Protein AF-A0A7Y2U7Z8-F1 (afdb_monomer)

Nearest PDB structures (foldseek):
  3ph2-assembly1_B  TM=6.291E-01  e=1.103E-01  Leptolyngbya laminosa
  7s97-assembly1_C  TM=2.929E-01  e=8.460E+00  Hemiselmis pacifica

Mean predicted aligned error: 13.93 Å

Radius of gyration: 28.13 Å; Cα contacts (8 Å, |Δi|>4): 249; chains: 1; bounding box: 61×111×54 Å

Foldseek 3Di:
DDDDDDDDDDDDDDPDPDPPPDDDPCLFVVQFADPVPADPCVLFALPLVLLVPQDPVLLVLLVVCCVVPPCQQQNAPVDGHPHPPHHNLLDGADPQALDLVSQLSCQCTNTNPGHHVNLDWQSNSSSNSSNSLVPRCVPRNVVSNDDDDPVNSVPDRHHDDNTDDDDDDPCVVVDDPDQDKDKDKDWAAPVGVVDDDDDDDPPDHDPRTDIDMDIDDDDPDPDDD

pLDDT: mean 82.61, std 18.22, range [38.75, 98.75]

Sequence (225 aa):
MHPLHVVIFSLCCLLFTVPSLRAEPDAAKLMLLPESALPAYEANIDHAKLIQQRSKSIIRQGARIYQQVCHSCHGDLDKPGSIPNSLRFGEGKFQHGSDPYTIYQSMTRGWRAMAPQVTLVPREKYAVIHY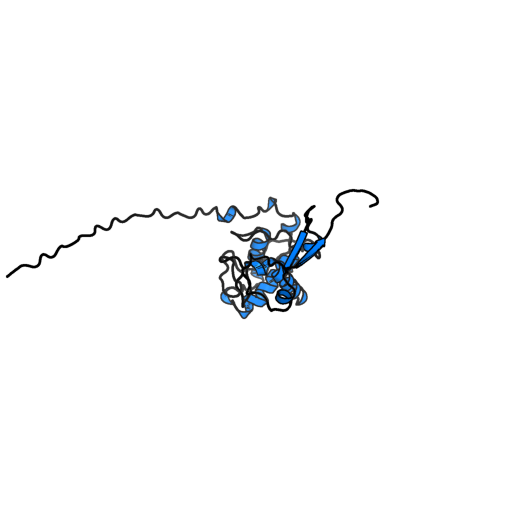IREYYLKGHNKSQYFDITKDYLDSLPKGNSLGPVPERHDPWNEMNYGPFLTGTFEVTSEASRARPRPKRPADYIGPDDNIAYKAIAIRLDQGDG

Secondary structure (DSSP, 8-state):
------------------------TTTTTTTPPPGGGS-GGGGGB-HHHHHH---HHHHHHHHHHIIIIIHHHH--SSS--SSTTS--TTTPPPSS-SSHHHHHHHHHH-BTTB---TTS-HHHHHHHHHHIIIIIIHHH-GGG-----HHHHHHSPP-SB--SPPP---HHHHS--TT---EEEEEE-HHHHTS-S--S-TT---TT-EEEEEE-----S-S--

Structure (mmCIF, N/CA/C/O backbone):
data_AF-A0A7Y2U7Z8-F1
#
_entry.id   AF-A0A7Y2U7Z8-F1
#
loop_
_atom_site.group_PDB
_atom_site.id
_atom_site.type_symbol
_atom_site.label_atom_id
_atom_site.label_alt_id
_atom_site.label_comp_id
_atom_site.label_asym_id
_atom_site.label_entity_id
_atom_site.label_seq_id
_atom_site.pdbx_PDB_ins_code
_atom_site.Cartn_x
_atom_site.Cartn_y
_atom_site.Cartn_z
_atom_site.occupancy
_atom_site.B_iso_or_equiv
_atom_site.auth_seq_id
_atom_site.auth_comp_id
_atom_site.auth_asym_id
_atom_site.auth_atom_id
_atom_site.pdbx_PDB_model_num
ATOM 1 N N . MET A 1 1 ? 17.499 78.162 -17.806 1.00 44.06 1 MET A N 1
ATOM 2 C CA . MET A 1 1 ? 16.044 77.968 -17.625 1.00 44.06 1 MET A CA 1
ATOM 3 C C . MET A 1 1 ? 15.542 77.026 -18.714 1.00 44.06 1 MET A C 1
ATOM 5 O O . MET A 1 1 ? 15.350 77.466 -19.837 1.00 44.06 1 MET A O 1
ATOM 9 N N . HIS A 1 2 ? 15.384 75.739 -18.403 1.00 38.75 2 HIS A N 1
ATOM 10 C CA . HIS A 1 2 ? 14.722 74.745 -19.258 1.00 38.75 2 HIS A CA 1
ATOM 11 C C . HIS A 1 2 ? 13.851 73.857 -18.354 1.00 38.75 2 HIS A C 1
ATOM 13 O O . HIS A 1 2 ? 14.362 73.415 -17.323 1.00 38.75 2 HIS A O 1
ATOM 19 N N . PRO A 1 3 ? 12.558 73.642 -18.660 1.00 50.53 3 PRO A N 1
ATOM 20 C CA . PRO A 1 3 ? 11.664 72.908 -17.774 1.00 50.53 3 PRO A CA 1
ATOM 21 C C . PRO A 1 3 ? 11.722 71.399 -18.047 1.00 50.53 3 PRO A C 1
ATOM 23 O O . PRO A 1 3 ? 11.647 70.955 -19.194 1.00 50.53 3 PRO A O 1
ATOM 26 N N . LEU A 1 4 ? 11.816 70.609 -16.973 1.00 42.56 4 LEU A N 1
ATOM 27 C CA . LEU A 1 4 ? 11.582 69.166 -17.001 1.00 42.56 4 LEU A CA 1
ATOM 28 C C . LEU A 1 4 ? 10.119 68.891 -17.379 1.00 42.56 4 LEU A C 1
ATOM 30 O O . LEU A 1 4 ? 9.207 69.351 -16.696 1.00 42.56 4 LEU A O 1
ATOM 34 N N . HIS A 1 5 ? 9.900 68.101 -18.429 1.00 42.66 5 HIS A N 1
ATOM 35 C CA . HIS A 1 5 ? 8.603 67.487 -18.711 1.00 42.66 5 HIS A CA 1
ATOM 36 C C . HIS A 1 5 ? 8.538 66.126 -18.013 1.00 42.66 5 HIS A C 1
ATOM 38 O O . HIS A 1 5 ? 9.267 65.200 -18.365 1.00 42.66 5 HIS A O 1
ATOM 44 N N . VAL A 1 6 ? 7.663 66.011 -17.015 1.00 45.22 6 VAL A N 1
ATOM 45 C CA . VAL A 1 6 ? 7.303 64.741 -16.378 1.00 45.22 6 VAL A CA 1
ATOM 46 C C . VAL A 1 6 ? 6.188 64.109 -17.209 1.00 45.22 6 VAL A C 1
ATOM 48 O O . VAL A 1 6 ? 5.074 64.625 -17.254 1.00 45.22 6 VAL A O 1
ATOM 51 N N . VAL A 1 7 ? 6.487 63.002 -17.887 1.00 47.00 7 VAL A N 1
ATOM 52 C CA . VAL A 1 7 ? 5.488 62.189 -18.592 1.00 47.00 7 VAL A CA 1
ATOM 53 C C . VAL A 1 7 ? 4.905 61.193 -17.592 1.00 47.00 7 VAL A C 1
ATOM 55 O O . VAL A 1 7 ? 5.579 60.255 -17.173 1.00 47.00 7 VAL A O 1
ATOM 58 N N . ILE A 1 8 ? 3.654 61.405 -17.188 1.00 49.34 8 ILE A N 1
ATOM 59 C CA . ILE A 1 8 ? 2.899 60.470 -16.348 1.00 49.34 8 ILE A CA 1
ATOM 60 C C . ILE A 1 8 ? 2.313 59.389 -17.265 1.00 49.34 8 ILE A C 1
ATOM 62 O O . ILE A 1 8 ? 1.357 59.639 -17.996 1.00 49.34 8 ILE A O 1
ATOM 66 N N . PHE A 1 9 ? 2.881 58.182 -17.232 1.00 40.72 9 PHE A N 1
ATOM 67 C CA . PHE A 1 9 ? 2.278 57.004 -17.858 1.00 40.72 9 PHE A CA 1
ATOM 68 C C . PHE A 1 9 ? 1.197 56.437 -16.927 1.00 40.72 9 PHE A C 1
ATOM 70 O O . PHE A 1 9 ? 1.494 55.777 -15.933 1.00 40.72 9 PHE A O 1
ATOM 77 N N . SER A 1 10 ? -0.069 56.710 -17.245 1.00 48.78 10 SER A N 1
ATOM 78 C CA . SER A 1 10 ? -1.219 56.044 -16.629 1.00 48.78 10 SER A CA 1
ATOM 79 C C . SER A 1 10 ? -1.373 54.657 -17.255 1.00 48.78 10 SER A C 1
ATOM 81 O O . SER A 1 10 ? -1.862 54.521 -18.377 1.00 48.78 10 SER A O 1
ATOM 83 N N . LEU A 1 11 ? -0.895 53.622 -16.561 1.00 46.38 11 LEU A N 1
ATOM 84 C CA . LEU A 1 11 ? -1.069 52.233 -16.976 1.00 46.38 11 LEU A CA 1
ATOM 85 C C . LEU A 1 11 ? -2.430 51.733 -16.472 1.00 46.38 11 LEU A C 1
ATOM 87 O O . LEU A 1 11 ? -2.622 51.451 -15.291 1.00 46.38 11 LEU A O 1
ATOM 91 N N . CYS A 1 12 ? -3.393 51.668 -17.388 1.00 41.12 12 CYS A N 1
ATOM 92 C CA . CYS A 1 12 ? -4.728 51.130 -17.163 1.00 41.12 12 CYS A CA 1
ATOM 93 C C . CYS A 1 12 ? -4.643 49.609 -16.919 1.00 41.12 12 CYS A C 1
ATOM 95 O O . CYS A 1 12 ? -4.400 48.836 -17.846 1.00 41.12 12 CYS A O 1
ATOM 97 N N . CYS A 1 13 ? -4.814 49.174 -15.667 1.00 42.72 13 CYS A N 1
ATOM 98 C CA . CYS A 1 13 ? -4.947 47.760 -15.308 1.00 42.72 13 CYS A CA 1
ATOM 99 C C . CYS A 1 13 ? -6.300 47.212 -15.792 1.00 42.72 13 CYS A C 1
ATOM 101 O O . CYS A 1 13 ? -7.330 47.415 -15.150 1.00 42.72 13 CYS A O 1
ATOM 103 N N . LEU A 1 14 ? -6.294 46.480 -16.906 1.00 47.03 14 LEU A N 1
ATOM 104 C CA . LEU A 1 14 ? -7.406 45.624 -17.319 1.00 47.03 14 LEU A CA 1
ATOM 105 C C . LEU A 1 14 ? -7.444 44.381 -16.416 1.00 47.03 14 LEU A C 1
ATOM 107 O O . LEU A 1 14 ? -6.613 43.481 -16.532 1.00 47.03 14 LEU A O 1
ATOM 111 N N . LEU A 1 15 ? -8.415 44.341 -15.502 1.00 45.12 15 LEU A N 1
ATOM 112 C CA . LEU A 1 15 ? -8.752 43.161 -14.708 1.00 45.12 15 LEU A CA 1
ATOM 113 C C . LEU A 1 15 ? -9.362 42.090 -15.626 1.00 45.12 15 LEU A C 1
ATOM 115 O O . LEU A 1 15 ? -10.570 42.069 -15.858 1.00 45.12 15 LEU A O 1
ATOM 119 N N . PHE A 1 16 ? -8.532 41.183 -16.138 1.00 44.12 16 PHE A N 1
ATOM 120 C CA . PHE A 1 16 ? -9.015 39.922 -16.695 1.00 44.12 16 PHE A CA 1
ATOM 121 C C . PHE A 1 16 ? -9.515 39.043 -15.545 1.00 44.12 16 PHE A C 1
ATOM 123 O O . PHE A 1 16 ? -8.734 38.465 -14.788 1.00 44.12 16 PHE A O 1
ATOM 130 N N . THR A 1 17 ? -10.834 38.948 -15.401 1.00 43.19 17 THR A N 1
ATOM 131 C CA . THR A 1 17 ? -11.470 37.931 -14.566 1.00 43.19 17 THR A CA 1
ATOM 132 C C . THR A 1 17 ? -11.287 36.582 -15.252 1.00 43.19 17 THR A C 1
ATOM 134 O O . THR A 1 17 ? -11.996 36.230 -16.190 1.00 43.19 17 THR A O 1
ATOM 137 N N . VAL A 1 18 ? -10.281 35.826 -14.815 1.00 50.88 18 VAL A N 1
ATOM 138 C CA . VAL A 1 18 ? -10.119 34.432 -15.230 1.00 50.88 18 VAL A CA 1
ATOM 139 C C . VAL A 1 18 ? -11.318 33.663 -14.666 1.00 50.88 18 VAL A C 1
ATOM 141 O O . VAL A 1 18 ? -11.484 33.642 -13.442 1.00 50.88 18 VAL A O 1
ATOM 144 N N . PRO A 1 19 ? -12.185 33.058 -15.497 1.00 44.75 19 PRO A N 1
ATOM 145 C CA . PRO A 1 19 ? -13.250 32.221 -14.979 1.00 44.75 19 PRO A CA 1
ATOM 146 C C . PRO A 1 19 ? -12.595 31.062 -14.231 1.00 44.75 19 PRO A C 1
ATOM 148 O O . PRO A 1 19 ? -11.805 30.301 -14.788 1.00 44.75 19 PRO A O 1
ATOM 151 N N . SER A 1 20 ? -12.880 30.979 -12.933 1.00 53.38 20 SER A N 1
ATOM 152 C CA . SER A 1 20 ? -12.449 29.875 -12.088 1.00 53.38 20 SER A CA 1
ATOM 153 C C . SER A 1 20 ? -12.973 28.579 -12.702 1.00 53.38 20 SER A C 1
ATOM 155 O O . SER A 1 20 ? -14.179 28.326 -12.686 1.00 53.38 20 SER A O 1
ATOM 157 N N . LEU A 1 21 ? -12.067 27.783 -13.278 1.00 49.34 21 LEU A N 1
ATOM 158 C CA . LEU A 1 21 ? -12.340 26.401 -13.644 1.00 49.34 21 LEU A CA 1
ATOM 159 C C . LEU A 1 21 ? -12.720 25.685 -12.344 1.00 49.34 21 LEU A C 1
ATOM 161 O O . LEU A 1 21 ? -11.859 25.316 -11.543 1.00 49.34 21 LEU A O 1
ATOM 165 N N . ARG A 1 22 ? -14.022 25.541 -12.091 1.00 53.25 22 ARG A N 1
ATOM 166 C CA . ARG A 1 22 ? -14.497 24.602 -11.081 1.00 53.25 22 ARG A CA 1
ATOM 167 C C . ARG A 1 22 ? -14.055 23.227 -11.558 1.00 53.25 22 ARG A C 1
ATOM 169 O O . ARG A 1 22 ? -14.467 22.778 -12.621 1.00 53.25 22 ARG A O 1
ATOM 176 N N . ALA A 1 23 ? -13.169 22.595 -10.798 1.00 49.25 23 ALA A N 1
ATOM 177 C CA . ALA A 1 23 ? -12.884 21.185 -10.975 1.00 49.25 23 ALA A CA 1
ATOM 178 C C . ALA A 1 23 ? -14.209 20.424 -10.823 1.00 49.25 23 ALA A C 1
ATOM 180 O O . ALA A 1 23 ? -14.831 20.476 -9.760 1.00 49.25 23 ALA A O 1
ATOM 181 N N . GLU A 1 24 ? -14.656 19.775 -11.897 1.00 47.19 24 GLU A N 1
ATOM 182 C CA . GLU A 1 24 ? -15.834 18.913 -11.881 1.00 47.19 24 GLU A CA 1
ATOM 183 C C . GLU A 1 24 ? -15.649 17.819 -10.808 1.00 47.19 24 GLU A C 1
ATOM 185 O O . GLU A 1 24 ? -14.616 17.138 -10.802 1.00 47.19 24 GLU A O 1
ATOM 190 N N . PRO A 1 25 ? -16.618 17.618 -9.895 1.00 51.75 25 PRO A N 1
ATOM 191 C CA . PRO A 1 25 ? -16.498 16.670 -8.783 1.00 51.75 25 PRO A CA 1
ATOM 192 C C . PRO A 1 25 ? -16.396 15.197 -9.226 1.00 51.75 25 PRO A C 1
ATOM 194 O O . PRO A 1 25 ? -16.088 14.332 -8.407 1.00 51.75 25 PRO A O 1
ATOM 197 N N . ASP A 1 26 ? -16.609 14.906 -10.512 1.00 49.81 26 ASP A N 1
ATOM 198 C CA . ASP A 1 26 ? -16.696 13.547 -11.059 1.00 49.81 26 ASP A CA 1
ATOM 199 C C . ASP A 1 26 ? -15.383 13.003 -11.650 1.00 49.81 26 ASP A C 1
ATOM 201 O O . ASP A 1 26 ? -15.240 11.795 -11.850 1.00 49.81 26 ASP A O 1
ATOM 205 N N . ALA A 1 27 ? -14.363 13.844 -11.862 1.00 50.56 27 ALA A N 1
ATOM 206 C CA . ALA A 1 27 ? -13.074 13.378 -12.394 1.00 50.56 27 ALA A CA 1
ATOM 207 C C . ALA A 1 27 ? -12.381 12.363 -11.459 1.00 50.56 27 ALA A C 1
ATOM 209 O O . ALA A 1 27 ? -11.649 11.485 -11.910 1.00 50.56 27 ALA A O 1
ATOM 210 N N . ALA A 1 28 ? -12.650 12.438 -10.150 1.00 51.59 28 ALA A N 1
ATOM 211 C CA . ALA A 1 28 ? -12.140 11.480 -9.171 1.00 51.59 28 ALA A CA 1
ATOM 212 C C . ALA A 1 28 ? -12.800 10.091 -9.276 1.00 51.59 28 ALA A C 1
ATOM 214 O O . ALA A 1 28 ? -12.176 9.106 -8.884 1.00 51.59 28 ALA A O 1
ATOM 215 N N . LYS A 1 29 ? -14.029 9.999 -9.809 1.00 53.94 29 LYS A N 1
ATOM 216 C CA . LYS A 1 29 ? -14.746 8.732 -10.033 1.00 53.94 29 LYS A CA 1
ATOM 217 C C . LYS A 1 29 ? -14.343 8.034 -11.329 1.00 53.94 29 LYS A C 1
ATOM 219 O O . LYS A 1 29 ? -14.460 6.816 -11.397 1.00 53.94 29 LYS A O 1
ATOM 224 N N . LEU A 1 30 ? -13.817 8.766 -12.312 1.00 55.28 30 LEU A N 1
ATOM 225 C CA . LEU A 1 30 ? -13.436 8.226 -13.625 1.00 55.28 30 LEU A CA 1
ATOM 226 C C . LEU A 1 30 ? -12.371 7.115 -13.574 1.00 55.28 30 LEU A C 1
ATOM 228 O O . LEU A 1 30 ? -12.258 6.348 -14.523 1.00 55.28 30 LEU A O 1
ATOM 232 N N . MET A 1 31 ? -11.610 7.007 -12.479 1.00 68.50 31 MET A N 1
ATOM 233 C CA . MET A 1 31 ? -10.587 5.968 -12.284 1.00 68.50 31 MET A CA 1
ATOM 234 C C . MET A 1 31 ? -10.889 5.008 -11.121 1.00 68.50 31 MET A C 1
ATOM 236 O O . MET A 1 31 ? -10.029 4.208 -10.757 1.00 68.50 31 MET A O 1
ATOM 240 N N . LEU A 1 32 ? -12.088 5.071 -10.526 1.00 87.00 32 LEU A N 1
ATOM 241 C CA . LEU A 1 32 ? -12.496 4.126 -9.485 1.00 87.00 32 LEU A CA 1
ATOM 242 C C . LEU A 1 32 ? -13.119 2.883 -10.112 1.00 87.00 32 LEU A C 1
ATOM 244 O O . LEU A 1 32 ? -14.116 2.966 -10.829 1.00 87.00 32 LEU A O 1
ATOM 248 N N . LEU A 1 33 ? -12.584 1.716 -9.769 1.00 90.25 33 LEU A N 1
ATOM 249 C CA . LEU A 1 33 ? -13.178 0.443 -10.150 1.00 90.25 33 LEU A CA 1
ATOM 250 C C . LEU A 1 33 ? -14.564 0.306 -9.475 1.00 90.25 33 LEU A C 1
ATOM 252 O O . LEU A 1 33 ? -14.672 0.493 -8.250 1.00 90.25 33 LEU A O 1
ATOM 256 N N . PRO A 1 34 ? -15.642 0.029 -10.234 1.00 91.38 34 PRO A N 1
ATOM 257 C CA . PRO A 1 34 ? -16.964 -0.173 -9.657 1.00 91.38 34 PRO A CA 1
ATOM 258 C C . PRO A 1 34 ? -17.008 -1.487 -8.873 1.00 91.38 34 PRO A C 1
ATOM 260 O O . PRO A 1 34 ? -16.317 -2.446 -9.204 1.00 91.38 34 PRO A O 1
ATOM 263 N N . GLU A 1 35 ? -17.857 -1.552 -7.848 1.00 90.88 35 GLU A N 1
ATOM 264 C CA . GLU A 1 35 ? -17.999 -2.754 -7.008 1.00 90.88 35 GLU A CA 1
ATOM 265 C C . GLU A 1 35 ? -18.455 -3.981 -7.804 1.00 90.88 35 GLU A C 1
ATOM 267 O O . GLU A 1 35 ? -18.035 -5.092 -7.505 1.00 90.88 35 GLU A O 1
ATOM 272 N N . SER A 1 36 ? -19.231 -3.781 -8.873 1.00 92.12 36 SER A N 1
ATOM 273 C CA . SER A 1 36 ? -19.649 -4.848 -9.788 1.00 92.12 36 SER A CA 1
ATOM 274 C C . SER A 1 36 ? -18.498 -5.499 -10.563 1.00 92.12 36 SER A C 1
ATOM 276 O O . SER A 1 36 ? -18.676 -6.594 -11.088 1.00 92.12 36 SER A O 1
ATOM 278 N N . ALA A 1 37 ? -17.338 -4.841 -10.651 1.00 92.62 37 ALA A N 1
ATOM 279 C CA . ALA A 1 37 ? -16.138 -5.378 -11.289 1.00 92.62 37 ALA A CA 1
ATOM 280 C C . ALA A 1 37 ? -15.183 -6.057 -10.289 1.00 92.62 37 ALA A C 1
ATOM 282 O O . ALA A 1 37 ? -14.150 -6.589 -10.696 1.00 92.62 37 ALA A O 1
ATOM 283 N N . LEU A 1 38 ? -15.497 -6.033 -8.989 1.00 94.19 38 LEU A N 1
ATOM 284 C CA . LEU A 1 38 ? -14.698 -6.708 -7.974 1.00 94.19 38 LEU A CA 1
ATOM 285 C C . LEU A 1 38 ? -15.032 -8.206 -7.917 1.00 94.19 38 LEU A C 1
ATOM 287 O O . LEU A 1 38 ? -16.181 -8.596 -8.140 1.00 94.19 38 LEU A O 1
ATOM 291 N N . PRO A 1 39 ? -14.062 -9.064 -7.556 1.00 94.75 39 PRO A N 1
ATOM 292 C CA . PRO A 1 39 ? -14.349 -10.455 -7.236 1.00 94.75 39 PRO A CA 1
ATOM 293 C C . PRO A 1 39 ? -15.419 -10.571 -6.146 1.00 94.75 39 PRO A C 1
ATOM 295 O O . PRO A 1 39 ? -15.386 -9.837 -5.160 1.00 94.75 39 PRO A O 1
ATOM 298 N N . ALA A 1 40 ? -16.322 -11.548 -6.269 1.00 94.25 40 ALA A N 1
ATOM 299 C CA . ALA A 1 40 ? -17.460 -11.709 -5.358 1.00 94.25 40 ALA A CA 1
ATOM 300 C C . ALA A 1 40 ? -17.063 -11.813 -3.871 1.00 94.25 40 ALA A C 1
ATOM 302 O O . ALA A 1 40 ? -17.829 -11.412 -2.995 1.00 94.25 40 ALA A O 1
ATOM 303 N N . TYR A 1 41 ? -15.859 -12.316 -3.569 1.00 94.94 41 TYR A N 1
ATOM 304 C CA . TYR A 1 41 ? -15.375 -12.407 -2.191 1.00 94.94 41 TYR A CA 1
ATOM 305 C C . TYR A 1 41 ? -15.162 -11.037 -1.530 1.00 94.94 41 TYR A C 1
ATOM 307 O O . TYR A 1 41 ? -15.242 -10.968 -0.306 1.00 94.94 41 TYR A O 1
ATOM 315 N N . GLU A 1 42 ? -14.908 -9.963 -2.293 1.00 96.62 42 GLU A N 1
ATOM 316 C CA . GLU A 1 42 ? -14.656 -8.613 -1.755 1.00 96.62 42 GLU A CA 1
ATOM 317 C C . GLU A 1 42 ? -15.873 -8.069 -0.987 1.00 96.62 42 GLU A C 1
ATOM 319 O O . GLU A 1 42 ? -15.713 -7.312 -0.034 1.00 96.62 42 GLU A O 1
ATOM 324 N N . ALA A 1 43 ? -17.086 -8.513 -1.334 1.00 95.44 43 ALA A N 1
ATOM 325 C CA . ALA A 1 43 ? -18.318 -8.125 -0.647 1.00 95.44 43 ALA A CA 1
ATOM 326 C C . ALA A 1 43 ? -18.520 -8.814 0.719 1.00 95.44 43 ALA A C 1
ATOM 328 O O . ALA A 1 43 ? -19.394 -8.408 1.479 1.00 95.44 43 ALA A O 1
ATOM 329 N N . ASN A 1 44 ? -17.745 -9.858 1.041 1.00 97.12 44 ASN A N 1
ATOM 330 C CA . ASN A 1 44 ? -17.936 -10.685 2.241 1.00 97.12 44 ASN A CA 1
ATOM 331 C C . ASN A 1 44 ? -16.652 -10.811 3.087 1.00 97.12 44 ASN A C 1
ATOM 333 O O . ASN A 1 44 ? -16.378 -11.851 3.695 1.00 97.12 44 ASN A O 1
ATOM 337 N N . ILE A 1 45 ? -15.839 -9.756 3.128 1.00 98.19 45 ILE A N 1
ATOM 338 C CA . ILE A 1 45 ? -14.600 -9.731 3.909 1.00 98.19 45 ILE A CA 1
ATOM 339 C C . ILE A 1 45 ? -14.857 -9.310 5.359 1.00 98.19 45 ILE A C 1
ATOM 341 O O . ILE A 1 45 ? -15.456 -8.275 5.639 1.00 98.19 45 ILE A O 1
ATOM 345 N N . ASP A 1 46 ? -14.338 -10.093 6.303 1.00 98.38 46 ASP A N 1
ATOM 346 C CA . ASP A 1 46 ? -14.248 -9.742 7.720 1.00 98.38 46 ASP A CA 1
ATOM 347 C C . ASP A 1 46 ? -13.082 -8.760 7.941 1.00 98.38 46 ASP A C 1
ATOM 349 O O . ASP A 1 46 ? -11.972 -9.113 8.367 1.00 98.38 46 ASP A O 1
ATOM 353 N N . HIS A 1 47 ? -13.331 -7.495 7.596 1.00 98.38 47 HIS A N 1
ATOM 354 C CA . HIS A 1 47 ? -12.353 -6.414 7.720 1.00 98.38 47 HIS A CA 1
ATOM 355 C C . HIS A 1 47 ? -11.879 -6.232 9.166 1.00 98.38 47 HIS A C 1
ATOM 357 O O . HIS A 1 47 ? -10.686 -6.035 9.408 1.00 98.38 47 HIS A O 1
ATOM 363 N N . ALA A 1 48 ? -12.790 -6.345 10.137 1.00 98.50 48 ALA A N 1
ATOM 364 C CA . ALA A 1 48 ? -12.474 -6.179 11.550 1.00 98.50 48 ALA A CA 1
ATOM 365 C C . ALA A 1 48 ? -11.444 -7.215 12.020 1.00 98.50 48 ALA A C 1
ATOM 367 O O . ALA A 1 48 ? -10.483 -6.863 12.715 1.00 98.50 48 ALA A O 1
ATOM 368 N N . LYS A 1 49 ? -11.596 -8.481 11.616 1.00 98.12 49 LYS A N 1
ATOM 369 C CA . LYS A 1 49 ? -10.644 -9.546 11.949 1.00 98.12 49 LYS A CA 1
ATOM 370 C C . LYS A 1 49 ? -9.289 -9.343 11.278 1.00 98.12 49 LYS A C 1
ATOM 372 O O . LYS A 1 49 ? -8.265 -9.477 11.950 1.00 98.12 49 LYS A O 1
ATOM 377 N N . LEU A 1 50 ? -9.248 -8.958 10.001 1.00 98.25 50 LEU A N 1
ATOM 378 C CA . LEU A 1 50 ? -7.982 -8.688 9.297 1.00 98.25 50 LEU A CA 1
ATOM 379 C C . LEU A 1 50 ? -7.223 -7.487 9.885 1.00 98.25 50 LEU A C 1
ATOM 381 O O . LEU A 1 50 ? -5.995 -7.519 10.004 1.00 98.25 50 LEU A O 1
ATOM 385 N N . ILE A 1 51 ? -7.942 -6.458 10.339 1.00 98.38 51 ILE A N 1
ATOM 386 C CA . ILE A 1 51 ? -7.354 -5.295 11.018 1.00 98.38 51 ILE A CA 1
ATOM 387 C C . ILE A 1 51 ? -6.744 -5.670 12.378 1.00 98.38 51 ILE A C 1
ATOM 389 O O . ILE A 1 51 ? -5.774 -5.043 12.817 1.00 98.38 51 ILE A O 1
ATOM 393 N N . GLN A 1 52 ? -7.282 -6.681 13.057 1.00 97.69 52 GLN A N 1
ATOM 394 C CA . GLN A 1 52 ? -6.766 -7.162 14.343 1.00 97.69 52 GLN A CA 1
ATOM 395 C C . GLN A 1 52 ? -5.579 -8.132 14.189 1.00 97.69 52 GLN A C 1
ATOM 397 O O . GLN A 1 52 ? -4.747 -8.240 15.090 1.00 97.69 52 GLN A O 1
ATOM 402 N N . GLN A 1 53 ? -5.437 -8.801 13.041 1.00 95.56 53 GLN A N 1
ATOM 403 C CA . GLN A 1 53 ? -4.337 -9.732 12.769 1.00 95.56 53 GLN A CA 1
ATOM 404 C C . GLN A 1 53 ? -3.015 -8.999 12.465 1.00 95.56 53 GLN A C 1
ATOM 406 O O . GLN A 1 53 ? -2.672 -8.761 11.311 1.00 95.56 53 GLN A O 1
ATOM 411 N N . ARG A 1 54 ? -2.240 -8.671 13.510 1.00 94.38 54 ARG A N 1
ATOM 412 C CA . ARG A 1 54 ? -0.980 -7.891 13.409 1.00 94.38 54 ARG A CA 1
ATOM 413 C C . ARG A 1 54 ? 0.262 -8.626 13.899 1.00 94.38 54 ARG A C 1
ATOM 415 O O . ARG A 1 54 ? 1.146 -8.039 14.521 1.00 94.38 54 ARG A O 1
ATOM 422 N N . SER A 1 55 ? 0.340 -9.932 13.669 1.00 97.25 55 SER A N 1
ATOM 423 C CA . SER A 1 55 ? 1.535 -10.681 14.057 1.00 97.25 55 SER A CA 1
ATOM 424 C C . SER A 1 55 ? 2.781 -10.139 13.337 1.00 97.25 55 SER A C 1
ATOM 426 O O . SER A 1 55 ? 2.713 -9.608 12.224 1.00 97.25 55 SER A O 1
ATOM 428 N N . LYS A 1 56 ? 3.963 -10.324 13.939 1.00 97.56 56 LYS A N 1
ATOM 429 C CA . LYS A 1 56 ? 5.234 -9.909 13.318 1.00 97.56 56 LYS A CA 1
ATOM 430 C C . LYS A 1 56 ? 5.445 -10.546 11.935 1.00 97.56 56 LYS A C 1
ATOM 432 O O . LYS A 1 56 ? 6.095 -9.942 11.088 1.00 97.56 56 LYS A O 1
ATOM 437 N N . SER A 1 57 ? 4.926 -11.755 11.693 1.00 97.12 57 SER A N 1
ATOM 438 C CA . SER A 1 57 ? 5.018 -12.408 10.380 1.00 97.12 57 SER A CA 1
ATOM 439 C C . SER A 1 57 ? 4.180 -11.698 9.316 1.00 97.12 57 SER A C 1
ATOM 441 O O . SER A 1 57 ? 4.678 -11.519 8.207 1.00 97.12 57 SER A O 1
ATOM 443 N N . ILE A 1 58 ? 2.975 -11.233 9.665 1.00 97.38 58 ILE A N 1
ATOM 444 C CA . ILE A 1 58 ? 2.101 -10.459 8.771 1.00 97.38 58 ILE A CA 1
ATOM 445 C C . ILE A 1 58 ? 2.750 -9.117 8.426 1.00 97.38 58 ILE A C 1
ATOM 447 O O . ILE A 1 58 ? 2.833 -8.764 7.256 1.00 97.38 58 ILE A O 1
ATOM 451 N N . ILE A 1 59 ? 3.306 -8.406 9.411 1.00 98.19 59 ILE A N 1
ATOM 452 C CA . ILE A 1 59 ? 4.006 -7.134 9.153 1.00 98.19 59 ILE A CA 1
ATOM 453 C C . ILE A 1 59 ? 5.223 -7.353 8.239 1.00 98.19 59 ILE A C 1
ATOM 455 O O . ILE A 1 59 ? 5.433 -6.593 7.297 1.00 98.19 59 ILE A O 1
ATOM 459 N N . ARG A 1 60 ? 6.004 -8.424 8.455 1.00 97.75 60 ARG A N 1
ATOM 460 C CA . ARG A 1 60 ? 7.119 -8.778 7.555 1.00 97.75 60 ARG A CA 1
ATOM 461 C C . ARG A 1 60 ? 6.651 -9.130 6.143 1.00 97.75 60 ARG A C 1
ATOM 463 O O . ARG A 1 60 ? 7.373 -8.851 5.192 1.00 97.75 60 ARG A O 1
ATOM 470 N N . GLN A 1 61 ? 5.491 -9.769 5.995 1.00 96.50 61 GLN A N 1
ATOM 471 C CA . GLN A 1 61 ? 4.890 -10.006 4.683 1.00 96.50 61 GLN A CA 1
ATOM 472 C C . GLN A 1 61 ? 4.509 -8.680 4.019 1.00 96.50 61 GLN A C 1
ATOM 474 O O . GLN A 1 61 ? 4.899 -8.452 2.878 1.00 96.50 61 GLN A O 1
ATOM 479 N N . GLY A 1 62 ? 3.856 -7.781 4.758 1.00 97.81 62 GLY A N 1
ATOM 480 C CA . GLY A 1 62 ? 3.526 -6.437 4.293 1.00 97.81 62 GLY A CA 1
ATOM 481 C C . GLY A 1 62 ? 4.739 -5.643 3.823 1.00 97.81 62 GLY A C 1
ATOM 482 O O . GLY A 1 62 ? 4.669 -5.002 2.784 1.00 97.81 62 GLY A O 1
ATOM 483 N N . ALA A 1 63 ? 5.869 -5.746 4.527 1.00 98.19 63 ALA A N 1
ATOM 484 C CA . ALA A 1 63 ? 7.120 -5.103 4.124 1.00 98.19 63 ALA A CA 1
ATOM 485 C C . ALA A 1 63 ? 7.638 -5.610 2.767 1.00 98.19 63 ALA A C 1
ATOM 487 O O . ALA A 1 63 ? 8.071 -4.814 1.935 1.00 98.19 63 ALA A O 1
ATOM 488 N N . ARG A 1 64 ? 7.571 -6.929 2.521 1.00 96.31 64 ARG A N 1
ATOM 489 C CA . ARG A 1 64 ? 7.974 -7.514 1.229 1.00 96.31 64 ARG A CA 1
ATOM 490 C C . ARG A 1 64 ? 7.071 -7.037 0.097 1.00 96.31 64 ARG A C 1
ATOM 492 O O . ARG A 1 64 ? 7.577 -6.589 -0.925 1.00 96.31 64 ARG A O 1
ATOM 499 N N . ILE A 1 65 ? 5.758 -7.077 0.314 1.00 96.25 65 ILE A N 1
ATOM 500 C CA . ILE A 1 65 ? 4.780 -6.639 -0.687 1.00 96.25 65 ILE A CA 1
ATOM 501 C C . ILE A 1 65 ? 4.930 -5.140 -0.954 1.00 96.25 65 ILE A C 1
ATOM 503 O O . ILE A 1 65 ? 4.946 -4.730 -2.109 1.00 96.25 65 ILE A O 1
ATOM 507 N N . TYR A 1 66 ? 5.119 -4.319 0.085 1.00 97.81 66 TYR A N 1
ATOM 508 C CA . TYR A 1 66 ? 5.364 -2.888 -0.083 1.00 97.81 66 TYR A CA 1
ATOM 509 C C . TYR A 1 66 ? 6.572 -2.636 -0.984 1.00 97.81 66 TYR A C 1
ATOM 511 O O . TYR A 1 66 ? 6.480 -1.835 -1.910 1.00 97.81 66 TYR A O 1
ATOM 519 N N . GLN A 1 67 ? 7.680 -3.345 -0.755 1.00 96.00 67 GLN A N 1
ATOM 520 C CA . GLN A 1 67 ? 8.871 -3.198 -1.589 1.00 96.00 67 GLN A CA 1
ATOM 521 C C . GLN A 1 67 ? 8.646 -3.607 -3.049 1.00 96.00 67 GLN A C 1
ATOM 523 O O . GLN A 1 67 ? 9.163 -2.959 -3.953 1.00 96.00 67 GLN A O 1
ATOM 528 N N . GLN A 1 68 ? 7.850 -4.646 -3.293 1.00 92.06 68 GLN A N 1
ATOM 529 C CA . GLN A 1 68 ? 7.591 -5.145 -4.646 1.00 92.06 68 GLN A CA 1
ATOM 530 C C . GLN A 1 68 ? 6.557 -4.310 -5.413 1.00 92.06 68 GLN A C 1
ATOM 532 O O . GLN A 1 68 ? 6.692 -4.137 -6.621 1.00 92.06 68 GLN A O 1
ATOM 537 N N . VAL A 1 69 ? 5.528 -3.807 -4.727 1.00 93.75 69 VAL A N 1
ATOM 538 C CA . VAL A 1 69 ? 4.322 -3.256 -5.369 1.00 93.75 69 VAL A CA 1
ATOM 539 C C . VAL A 1 69 ? 4.166 -1.752 -5.144 1.00 93.75 69 VAL A C 1
ATOM 541 O O . VAL A 1 69 ? 3.676 -1.041 -6.015 1.00 93.75 69 VAL A O 1
ATOM 544 N N . CYS A 1 70 ? 4.572 -1.239 -3.982 1.00 96.56 70 CYS A N 1
ATOM 545 C CA . CYS A 1 70 ? 4.228 0.121 -3.554 1.00 96.56 70 CYS A CA 1
ATOM 546 C C . CYS A 1 70 ? 5.416 1.091 -3.615 1.00 96.56 70 CYS A C 1
ATOM 548 O O . CYS A 1 70 ? 5.240 2.272 -3.926 1.00 96.56 70 CYS A O 1
ATOM 550 N N . HIS A 1 71 ? 6.620 0.610 -3.297 1.00 97.06 71 HIS A N 1
ATOM 551 C CA . HIS A 1 71 ? 7.804 1.435 -3.066 1.00 97.06 71 HIS A CA 1
ATOM 552 C C . HIS A 1 71 ? 8.209 2.266 -4.288 1.00 97.06 71 HIS A C 1
ATOM 554 O O . HIS A 1 71 ? 8.562 3.432 -4.136 1.00 97.06 71 HIS A O 1
ATOM 560 N N . SER A 1 72 ? 8.092 1.724 -5.502 1.00 95.62 72 SER A N 1
ATOM 561 C CA . SER A 1 72 ? 8.438 2.445 -6.735 1.00 95.62 72 SER A CA 1
ATOM 562 C C . SER A 1 72 ? 7.671 3.763 -6.894 1.00 95.62 72 SER A C 1
ATOM 564 O O . SER A 1 72 ? 8.234 4.737 -7.395 1.00 95.62 72 SER A O 1
ATOM 566 N N . CYS A 1 73 ? 6.416 3.826 -6.442 1.00 96.00 73 CYS A N 1
ATOM 567 C CA . CYS A 1 73 ? 5.565 5.015 -6.536 1.00 96.00 73 CYS A CA 1
ATOM 568 C C . CYS A 1 73 ? 5.591 5.863 -5.261 1.00 96.00 73 CYS A C 1
ATOM 570 O O . CYS A 1 73 ? 5.623 7.088 -5.351 1.00 96.00 73 CYS A O 1
ATOM 572 N N . HIS A 1 74 ? 5.585 5.229 -4.086 1.00 97.25 74 HIS A N 1
ATOM 573 C CA . HIS A 1 74 ? 5.457 5.914 -2.793 1.00 97.25 74 HIS A CA 1
ATOM 574 C C . HIS A 1 74 ? 6.797 6.246 -2.118 1.00 97.25 74 HIS A C 1
ATOM 576 O O . HIS A 1 74 ? 6.843 7.099 -1.230 1.00 97.25 74 HIS A O 1
ATOM 582 N N . GLY A 1 75 ? 7.886 5.603 -2.541 1.00 96.75 75 GLY A N 1
ATOM 583 C CA . GLY A 1 75 ? 9.219 5.767 -1.972 1.00 96.75 75 GLY A CA 1
ATOM 584 C C . GLY A 1 75 ? 9.363 5.149 -0.585 1.00 96.75 75 GLY A C 1
ATOM 585 O O . GLY A 1 75 ? 8.660 4.203 -0.211 1.00 96.75 75 GLY A O 1
ATOM 586 N N . ASP A 1 76 ? 10.312 5.673 0.176 1.00 96.31 76 ASP A N 1
ATOM 587 C CA . ASP A 1 76 ? 10.531 5.369 1.584 1.00 96.31 76 ASP A CA 1
ATOM 588 C C . ASP A 1 76 ? 10.895 6.648 2.376 1.00 96.31 76 ASP A C 1
ATOM 590 O O . ASP A 1 76 ? 10.600 7.773 1.946 1.00 96.31 76 ASP A O 1
ATOM 594 N N . LEU A 1 77 ? 11.451 6.469 3.580 1.00 95.75 77 LEU A N 1
ATOM 595 C CA . LEU A 1 77 ? 11.847 7.570 4.460 1.00 95.75 77 LEU A CA 1
ATOM 596 C C . LEU A 1 77 ? 13.021 8.378 3.887 1.00 95.75 77 LEU A C 1
ATOM 598 O O . LEU A 1 77 ? 13.076 9.587 4.096 1.00 95.75 77 LEU A O 1
ATOM 602 N N . ASP A 1 78 ? 13.904 7.735 3.125 1.00 94.88 78 ASP A N 1
ATOM 603 C CA . ASP A 1 78 ? 15.141 8.324 2.614 1.00 94.88 78 ASP A CA 1
ATOM 604 C C . ASP A 1 78 ? 14.984 8.805 1.164 1.00 94.88 78 ASP A C 1
ATOM 606 O O . ASP A 1 78 ? 15.508 9.853 0.781 1.00 94.88 78 ASP A O 1
ATOM 610 N N . LYS A 1 79 ? 14.252 8.049 0.338 1.00 93.75 79 LYS A N 1
ATOM 611 C CA . LYS A 1 79 ? 14.121 8.257 -1.107 1.00 93.75 79 LYS A CA 1
ATOM 612 C C . LYS A 1 79 ? 12.666 8.501 -1.508 1.00 93.75 79 LYS A C 1
ATOM 614 O O . LYS A 1 79 ? 11.790 7.702 -1.167 1.00 93.75 79 LYS A O 1
ATOM 619 N N . PRO A 1 80 ? 12.378 9.569 -2.271 1.00 94.06 80 PRO A N 1
ATOM 620 C CA . PRO A 1 80 ? 11.053 9.761 -2.838 1.00 94.06 80 PRO A CA 1
ATOM 621 C C . PRO A 1 80 ? 10.753 8.685 -3.888 1.00 94.06 80 PRO A C 1
ATOM 623 O O . PRO A 1 80 ? 11.656 8.155 -4.538 1.00 94.06 80 PRO A O 1
ATOM 626 N N . GLY A 1 81 ? 9.470 8.373 -4.055 1.00 94.38 81 GLY A N 1
ATOM 627 C CA . GLY A 1 81 ? 9.013 7.520 -5.144 1.00 94.38 81 GLY A CA 1
ATOM 628 C C . GLY A 1 81 ? 9.041 8.245 -6.490 1.00 94.38 81 GLY A C 1
ATOM 629 O O . GLY A 1 81 ? 9.230 9.457 -6.570 1.00 94.38 81 GLY A O 1
ATOM 630 N N . SER A 1 82 ? 8.827 7.489 -7.562 1.00 94.06 82 SER A N 1
ATOM 631 C CA . SER A 1 82 ? 8.886 7.985 -8.944 1.00 94.06 82 SER A CA 1
ATOM 632 C C . SER A 1 82 ? 7.724 8.898 -9.342 1.00 94.06 82 SER A C 1
ATOM 634 O O . SER A 1 82 ? 7.841 9.641 -10.314 1.00 94.06 82 SER A O 1
ATOM 636 N N . ILE A 1 83 ? 6.607 8.865 -8.609 1.00 92.06 83 ILE A N 1
ATOM 637 C CA . ILE A 1 83 ? 5.400 9.630 -8.929 1.00 92.06 83 ILE A CA 1
ATOM 638 C C . ILE A 1 83 ? 5.323 10.860 -8.009 1.00 92.06 83 ILE A C 1
ATOM 640 O O . ILE A 1 83 ? 5.028 10.694 -6.824 1.00 92.06 83 ILE A O 1
ATOM 644 N N . PRO A 1 84 ? 5.503 12.096 -8.524 1.00 86.56 84 PRO A N 1
ATOM 645 C CA . PRO A 1 84 ? 5.640 13.300 -7.691 1.00 86.56 84 PRO A CA 1
ATOM 646 C C . PRO A 1 84 ? 4.467 13.573 -6.742 1.00 86.56 84 PRO A C 1
ATOM 648 O O . PRO A 1 84 ? 4.658 14.096 -5.650 1.00 86.56 84 PRO A O 1
ATOM 651 N N . ASN A 1 85 ? 3.252 13.199 -7.149 1.00 87.56 85 ASN A N 1
ATOM 652 C CA . ASN A 1 85 ? 2.026 13.439 -6.384 1.00 87.56 85 ASN A CA 1
ATOM 653 C C . ASN A 1 85 ? 1.580 12.227 -5.547 1.00 87.56 85 ASN A C 1
ATOM 655 O O . ASN A 1 85 ? 0.493 12.256 -4.963 1.00 87.56 85 ASN A O 1
ATOM 659 N N . SER A 1 86 ? 2.373 11.150 -5.502 1.00 92.56 86 SER A N 1
ATOM 660 C CA . SER A 1 86 ? 2.071 10.004 -4.643 1.00 92.56 86 SER A CA 1
ATOM 661 C C . SER A 1 86 ? 2.309 10.346 -3.179 1.00 92.56 86 SER A C 1
ATOM 663 O O . SER A 1 86 ? 3.249 11.052 -2.819 1.00 92.56 86 SER A O 1
ATOM 665 N N . LEU A 1 87 ? 1.447 9.823 -2.309 1.00 95.25 87 LEU A N 1
ATOM 666 C CA . LEU A 1 87 ? 1.568 10.040 -0.874 1.00 95.25 87 LEU A CA 1
ATOM 667 C C . LEU A 1 87 ? 2.850 9.390 -0.343 1.00 95.25 87 LEU A C 1
ATOM 669 O O . LEU A 1 87 ? 2.964 8.166 -0.335 1.00 95.25 87 LEU A O 1
ATOM 673 N N . ARG A 1 88 ? 3.768 10.197 0.187 1.00 95.88 88 ARG A N 1
ATOM 674 C CA . ARG A 1 88 ? 4.891 9.698 0.985 1.00 95.88 88 ARG A CA 1
ATOM 675 C C . ARG A 1 88 ? 4.422 9.454 2.413 1.00 95.88 88 ARG A C 1
ATOM 677 O O . ARG A 1 88 ? 4.188 10.397 3.162 1.00 95.88 88 ARG A O 1
ATOM 684 N N . PHE A 1 89 ? 4.252 8.192 2.800 1.00 97.69 89 PHE A N 1
ATOM 685 C CA . PHE A 1 89 ? 3.597 7.839 4.067 1.00 97.69 89 PHE A CA 1
ATOM 686 C C . PHE A 1 89 ? 4.295 8.411 5.311 1.00 97.69 89 PHE A C 1
ATOM 688 O O . PHE A 1 89 ? 3.620 8.758 6.278 1.00 97.69 89 PHE A O 1
ATOM 695 N N . GLY A 1 90 ? 5.623 8.553 5.279 1.00 96.62 90 GLY A N 1
ATOM 696 C CA . GLY A 1 90 ? 6.410 9.088 6.394 1.00 96.62 90 GLY A CA 1
ATOM 697 C C . GLY A 1 90 ? 6.253 10.591 6.657 1.00 96.62 90 GLY A C 1
ATOM 698 O O . GLY A 1 90 ? 6.675 11.038 7.716 1.00 96.62 90 GLY A O 1
ATOM 699 N N . GLU A 1 91 ? 5.642 11.359 5.748 1.00 94.81 91 GLU A N 1
ATOM 700 C CA . GLU A 1 91 ? 5.589 12.833 5.848 1.00 94.81 91 GLU A CA 1
ATOM 701 C C . GLU A 1 91 ? 4.281 13.468 5.339 1.00 94.81 91 GLU A C 1
ATOM 703 O O . GLU A 1 91 ? 3.879 14.530 5.807 1.00 94.81 91 GLU A O 1
ATOM 708 N N . GLY A 1 92 ? 3.595 12.841 4.383 1.00 94.56 92 GLY A N 1
ATOM 709 C CA . GLY A 1 92 ? 2.436 13.426 3.715 1.00 94.56 92 GLY A CA 1
ATOM 710 C C . GLY A 1 92 ? 1.114 13.231 4.460 1.00 94.56 92 GLY A C 1
ATOM 711 O O . GLY A 1 92 ? 1.002 12.456 5.407 1.00 94.56 92 GLY A O 1
ATOM 712 N N . LYS A 1 93 ? 0.064 13.913 3.993 1.00 96.69 93 LYS A N 1
ATOM 713 C CA . LYS A 1 93 ? -1.294 13.817 4.547 1.00 96.69 93 LYS A CA 1
ATOM 714 C C . LYS A 1 93 ? -2.177 12.915 3.683 1.00 96.69 93 LYS A C 1
ATOM 716 O O . LYS A 1 93 ? -2.251 13.108 2.467 1.00 96.69 93 LYS A O 1
ATOM 721 N N . PHE A 1 94 ? -2.887 11.971 4.300 1.00 96.38 94 PHE A N 1
ATOM 722 C CA . PHE A 1 94 ? -3.892 11.180 3.586 1.00 96.38 94 PHE A CA 1
ATOM 723 C C . PHE A 1 94 ? -5.045 12.087 3.153 1.00 96.38 94 PHE A C 1
ATOM 725 O O . PHE A 1 94 ? -5.561 12.861 3.956 1.00 96.38 94 PHE A O 1
ATOM 732 N N . GLN A 1 95 ? -5.461 11.981 1.889 1.00 93.56 95 GLN A N 1
ATOM 733 C CA . GLN A 1 95 ? -6.581 12.777 1.362 1.00 93.56 95 GLN A CA 1
ATOM 734 C C . GLN A 1 95 ? -7.826 11.937 1.044 1.00 93.56 95 GLN A C 1
ATOM 736 O O . GLN A 1 95 ? -8.889 12.513 0.854 1.00 93.56 95 GLN A O 1
ATOM 741 N N . HIS A 1 96 ? -7.715 10.602 1.018 1.00 93.12 96 HIS A N 1
ATOM 742 C CA . HIS A 1 96 ? -8.879 9.707 0.969 1.00 93.12 96 HIS A CA 1
ATOM 743 C C . HIS A 1 96 ? -9.353 9.313 2.376 1.00 93.12 96 HIS A C 1
ATOM 745 O O . HIS A 1 96 ? -10.546 9.229 2.620 1.00 93.12 96 HIS A O 1
ATOM 751 N N . GLY A 1 97 ? -8.405 9.122 3.299 1.00 95.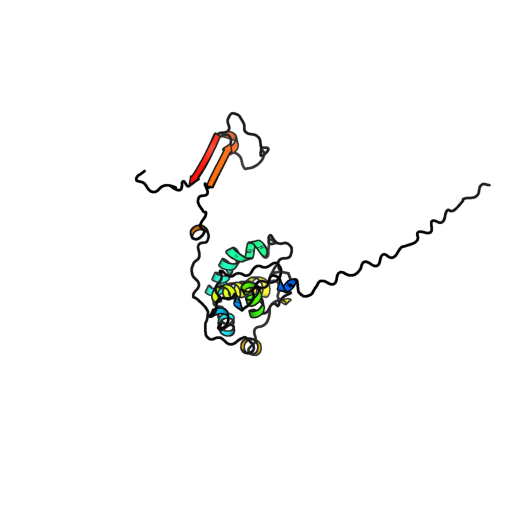62 97 GLY A N 1
ATOM 752 C CA . GLY A 1 97 ? -8.609 8.700 4.686 1.00 95.62 97 GLY A CA 1
ATOM 753 C C . GLY A 1 97 ? -7.416 7.863 5.151 1.00 95.62 97 GLY A C 1
ATOM 754 O O . GLY A 1 97 ? -6.796 7.177 4.338 1.00 95.62 97 GLY A O 1
ATOM 755 N N . SER A 1 98 ? -7.042 7.965 6.429 1.00 97.12 98 SER A N 1
ATOM 756 C CA . SER A 1 98 ? -5.898 7.234 7.004 1.00 97.12 98 SER A CA 1
ATOM 757 C C . SER A 1 98 ? -6.300 6.009 7.832 1.00 97.12 98 SER A C 1
ATOM 759 O O . SER A 1 98 ? -5.436 5.292 8.352 1.00 97.12 98 SER A O 1
ATOM 761 N N . ASP A 1 99 ? -7.602 5.743 7.968 1.00 98.25 99 ASP A N 1
ATOM 762 C CA . ASP A 1 99 ? -8.080 4.535 8.624 1.00 98.25 99 ASP A CA 1
ATOM 763 C C . ASP A 1 99 ? -7.815 3.291 7.745 1.00 98.25 99 ASP A C 1
ATOM 765 O O . ASP A 1 99 ? -7.812 3.379 6.512 1.00 98.25 99 ASP A O 1
ATOM 769 N N . PRO A 1 100 ? -7.571 2.113 8.351 1.00 98.50 100 PRO A N 1
ATOM 770 C CA . PRO A 1 100 ? -7.213 0.906 7.607 1.00 98.50 100 PRO A CA 1
ATOM 771 C C . PRO A 1 100 ? -8.190 0.514 6.494 1.00 98.50 100 PRO A C 1
ATOM 773 O O . PRO A 1 100 ? -7.755 0.027 5.452 1.00 98.50 100 PRO A O 1
ATOM 776 N N . TYR A 1 101 ? -9.495 0.691 6.707 1.00 98.50 101 TYR A N 1
ATOM 777 C CA . TYR A 1 101 ? -10.511 0.317 5.728 1.00 98.50 101 TYR A CA 1
ATOM 778 C C . TYR A 1 101 ? -10.525 1.271 4.529 1.00 98.50 101 TYR A C 1
ATOM 780 O O . TYR A 1 101 ? -10.573 0.810 3.390 1.00 98.50 101 TYR A O 1
ATOM 788 N N . THR A 1 102 ? -10.355 2.576 4.730 1.00 98.06 102 THR A N 1
ATOM 789 C CA . THR A 1 102 ? -10.229 3.512 3.599 1.00 98.06 102 THR A CA 1
ATOM 790 C C . THR A 1 102 ? -8.951 3.286 2.784 1.00 98.06 102 THR A C 1
ATOM 792 O O . THR A 1 102 ? -8.968 3.349 1.548 1.00 98.06 102 THR A O 1
ATOM 795 N N . ILE A 1 103 ? -7.836 2.941 3.438 1.00 98.19 103 ILE A N 1
ATOM 796 C CA . ILE A 1 103 ? -6.608 2.549 2.722 1.00 98.19 103 ILE A CA 1
ATOM 797 C C . ILE A 1 103 ? -6.853 1.257 1.925 1.00 98.19 103 ILE A C 1
ATOM 799 O O . ILE A 1 103 ? -6.449 1.156 0.765 1.00 98.19 103 ILE A O 1
ATOM 803 N N . TYR A 1 104 ? -7.574 0.293 2.507 1.00 98.31 104 TYR A N 1
ATOM 804 C CA . TYR A 1 104 ? -7.983 -0.932 1.818 1.00 98.31 104 TYR A CA 1
ATOM 805 C C . TYR A 1 104 ? -8.820 -0.640 0.567 1.00 98.31 104 TYR A C 1
ATOM 807 O O . TYR A 1 104 ? -8.558 -1.211 -0.493 1.00 98.31 104 TYR A O 1
ATOM 815 N N . GLN A 1 105 ? -9.787 0.276 0.660 1.00 97.12 105 GLN A N 1
ATOM 816 C CA . GLN A 1 105 ? -10.608 0.698 -0.478 1.00 97.12 105 GLN A CA 1
ATOM 817 C C . GLN A 1 105 ? -9.770 1.364 -1.572 1.00 97.12 105 GLN A C 1
ATOM 819 O O . GLN A 1 105 ? -9.949 1.053 -2.747 1.00 97.12 105 GLN A O 1
ATOM 824 N N . SER A 1 106 ? -8.793 2.192 -1.193 1.00 96.12 106 SER A N 1
ATOM 825 C CA . SER A 1 106 ? -7.870 2.831 -2.143 1.00 96.12 106 SER A CA 1
ATOM 826 C C . SER A 1 106 ? -7.059 1.803 -2.938 1.00 96.12 106 SER A C 1
ATOM 828 O O . SER A 1 106 ? -6.900 1.942 -4.145 1.00 96.12 106 SER A O 1
ATOM 830 N N . MET A 1 107 ? -6.583 0.734 -2.293 1.00 96.94 107 MET A N 1
ATOM 831 C CA . MET A 1 107 ? -5.896 -0.354 -3.001 1.00 96.94 107 MET A CA 1
ATOM 832 C C . MET A 1 107 ? -6.858 -1.234 -3.797 1.00 96.94 107 MET A C 1
ATOM 834 O O . MET A 1 107 ? -6.481 -1.752 -4.837 1.00 96.94 107 MET A O 1
ATOM 838 N N . THR A 1 108 ? -8.086 -1.436 -3.326 1.00 96.81 108 THR A N 1
ATOM 839 C CA . THR A 1 108 ? -9.035 -2.360 -3.967 1.00 96.81 108 THR A CA 1
ATOM 840 C C . THR A 1 108 ? -9.665 -1.762 -5.214 1.00 96.81 108 THR A C 1
ATOM 842 O O . THR A 1 108 ? -9.824 -2.454 -6.214 1.00 96.81 108 THR A O 1
ATOM 845 N N . ARG A 1 109 ? -10.001 -0.473 -5.166 1.00 95.50 109 ARG A N 1
ATOM 846 C CA . ARG A 1 109 ? -10.751 0.212 -6.224 1.00 95.50 109 ARG A CA 1
ATOM 847 C C . ARG A 1 109 ? -9.935 1.264 -6.962 1.00 95.50 109 ARG A C 1
ATOM 849 O O . ARG A 1 109 ? -10.418 1.816 -7.943 1.00 95.50 109 ARG A O 1
ATOM 856 N N . GLY A 1 110 ? -8.708 1.516 -6.519 1.00 93.94 110 GLY A N 1
ATOM 857 C CA . GLY A 1 110 ? -7.924 2.656 -6.961 1.00 93.94 110 GLY A CA 1
ATOM 858 C C . GLY A 1 110 ? -8.378 3.938 -6.268 1.00 93.94 110 GLY A C 1
ATOM 859 O O . GLY A 1 110 ? -9.372 3.962 -5.538 1.00 93.94 110 GLY A O 1
ATOM 860 N N . TRP A 1 111 ? -7.625 5.013 -6.474 1.00 92.19 111 TRP A N 1
ATOM 861 C CA . TRP A 1 111 ? -8.012 6.361 -6.065 1.00 92.19 111 TRP A CA 1
ATOM 862 C C . TRP A 1 111 ? -7.158 7.400 -6.795 1.00 92.19 111 TRP A C 1
ATOM 864 O O . TRP A 1 111 ? -5.931 7.414 -6.669 1.00 92.19 111 TRP A O 1
ATOM 874 N N . ARG A 1 112 ? -7.804 8.303 -7.547 1.00 90.06 112 ARG A N 1
ATOM 875 C CA . ARG A 1 112 ? -7.122 9.248 -8.451 1.00 90.06 112 ARG A CA 1
ATOM 876 C C . ARG A 1 112 ? -6.160 8.493 -9.384 1.00 90.06 112 ARG A C 1
ATOM 878 O O . ARG A 1 112 ? -6.581 7.561 -10.049 1.00 90.06 112 ARG A O 1
ATOM 885 N N . ALA A 1 113 ? -4.882 8.871 -9.409 1.00 88.88 113 ALA A N 1
ATOM 886 C CA . ALA A 1 113 ? -3.855 8.235 -10.231 1.00 88.88 113 ALA A CA 1
ATOM 887 C C . ALA A 1 113 ? -3.311 6.914 -9.646 1.00 88.88 113 ALA A C 1
ATOM 889 O O . ALA A 1 113 ? -2.474 6.273 -10.276 1.00 88.88 113 ALA A O 1
ATOM 890 N N . MET A 1 114 ? -3.742 6.502 -8.446 1.00 93.25 114 MET A N 1
ATOM 891 C CA . MET A 1 114 ? -3.365 5.205 -7.884 1.00 93.25 114 MET A CA 1
ATOM 892 C C . MET A 1 114 ? -4.263 4.118 -8.477 1.00 93.25 114 MET A C 1
ATOM 894 O O . MET A 1 114 ? -5.444 4.037 -8.138 1.00 93.25 114 MET A O 1
ATOM 898 N N . ALA A 1 115 ? -3.697 3.280 -9.344 1.00 92.25 115 ALA A N 1
ATOM 899 C CA . ALA A 1 115 ? -4.402 2.142 -9.924 1.00 92.25 115 ALA A CA 1
ATOM 900 C C . ALA A 1 115 ? -4.790 1.097 -8.852 1.00 92.25 115 ALA A C 1
ATOM 902 O O . ALA A 1 115 ? -4.049 0.916 -7.873 1.00 92.25 115 ALA A O 1
ATOM 903 N N . PRO A 1 116 ? -5.919 0.382 -9.029 1.00 94.88 116 PRO A N 1
ATOM 904 C CA . PRO A 1 116 ? -6.300 -0.717 -8.147 1.00 94.88 116 PRO A CA 1
ATOM 905 C C . PRO A 1 116 ? -5.266 -1.850 -8.188 1.00 94.88 116 PRO A C 1
ATOM 907 O O . PRO A 1 116 ? -4.805 -2.271 -9.246 1.00 94.88 116 PRO A O 1
ATOM 910 N N . GLN A 1 117 ? -4.937 -2.382 -7.016 1.00 94.56 117 GLN A N 1
ATOM 911 C CA . GLN A 1 117 ? -4.031 -3.508 -6.801 1.00 94.56 117 GLN A CA 1
ATOM 912 C C . GLN A 1 117 ? -4.816 -4.824 -6.854 1.00 94.56 117 GLN A C 1
ATOM 914 O O . GLN A 1 117 ? -4.988 -5.508 -5.844 1.00 94.56 117 GLN A O 1
ATOM 919 N N . VAL A 1 118 ? -5.350 -5.142 -8.037 1.00 90.62 118 VAL A N 1
ATOM 920 C CA . VAL A 1 118 ? -6.265 -6.281 -8.258 1.00 90.62 118 VAL A CA 1
ATOM 921 C C . VAL A 1 118 ? -5.610 -7.650 -8.073 1.00 90.62 118 VAL A C 1
ATOM 923 O O . VAL A 1 118 ? -6.309 -8.635 -7.873 1.00 90.62 118 VAL A O 1
ATOM 92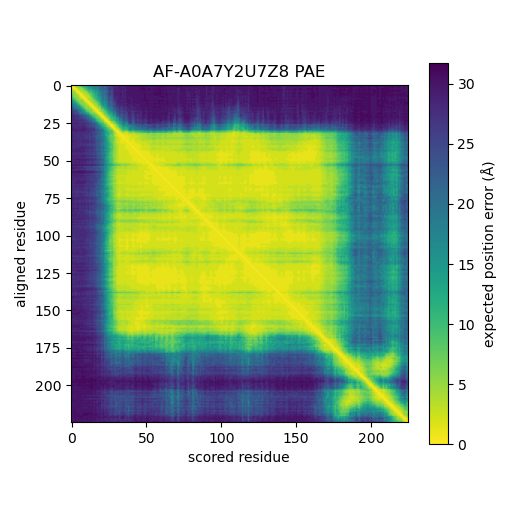6 N N . THR A 1 119 ? -4.280 -7.712 -8.117 1.00 89.62 119 THR A N 1
ATOM 927 C CA . THR A 1 119 ? -3.508 -8.943 -7.911 1.00 89.62 119 THR A CA 1
ATOM 928 C C . THR A 1 119 ? -3.326 -9.292 -6.437 1.00 89.62 119 THR A C 1
ATOM 930 O O . THR A 1 119 ? -3.043 -10.441 -6.123 1.00 89.62 119 THR A O 1
ATOM 933 N N . LEU A 1 120 ? -3.491 -8.329 -5.522 1.00 94.88 120 LEU A N 1
ATOM 934 C CA . LEU A 1 120 ? -3.338 -8.570 -4.090 1.00 94.88 120 LEU A CA 1
ATOM 935 C C . LEU A 1 120 ? -4.644 -9.079 -3.487 1.00 94.88 120 LEU A C 1
ATOM 937 O O . LEU A 1 120 ? -5.702 -8.457 -3.632 1.00 94.88 120 LEU A O 1
ATOM 941 N N . VAL A 1 121 ? -4.561 -10.156 -2.711 1.00 96.62 121 VAL A N 1
ATOM 942 C CA . VAL A 1 121 ? -5.721 -10.657 -1.961 1.00 96.62 121 VAL A CA 1
ATOM 943 C C . VAL A 1 121 ? -5.967 -9.817 -0.693 1.00 96.62 121 VAL A C 1
ATOM 945 O O . VAL A 1 121 ? -5.068 -9.106 -0.225 1.00 96.62 121 VAL A O 1
ATOM 948 N N . PRO A 1 122 ? -7.152 -9.895 -0.053 1.00 97.88 122 PRO A N 1
ATOM 949 C CA . PRO A 1 122 ? -7.478 -9.060 1.108 1.00 97.88 122 PRO A CA 1
ATOM 950 C C . PRO A 1 122 ? -6.464 -9.151 2.257 1.00 97.88 122 PRO A C 1
ATOM 952 O O . PRO A 1 122 ? -6.104 -8.147 2.876 1.00 97.88 122 PRO A O 1
ATOM 955 N N . ARG A 1 123 ? -5.945 -10.357 2.514 1.00 97.50 123 ARG A N 1
ATOM 956 C CA . ARG A 1 123 ? -4.940 -10.615 3.560 1.00 97.50 123 ARG A CA 1
ATOM 957 C C . ARG A 1 123 ? -3.621 -9.888 3.282 1.00 97.50 123 ARG A C 1
ATOM 959 O O . ARG A 1 123 ? -2.997 -9.383 4.211 1.00 97.50 123 ARG A O 1
ATOM 966 N N . GLU A 1 124 ? -3.222 -9.795 2.017 1.00 97.69 124 GLU A N 1
ATOM 967 C CA . GLU A 1 124 ? -2.007 -9.105 1.573 1.00 97.69 124 GLU A CA 1
ATOM 968 C C . GLU A 1 124 ? -2.150 -7.590 1.630 1.00 97.69 124 GLU A C 1
ATOM 970 O O . GLU A 1 124 ? -1.273 -6.911 2.166 1.00 97.69 124 GLU A O 1
ATOM 975 N N . LYS A 1 125 ? -3.298 -7.069 1.180 1.00 98.31 125 LYS A N 1
ATOM 976 C CA . LYS A 1 125 ? -3.661 -5.654 1.332 1.00 98.31 125 LYS A CA 1
ATOM 977 C C . LYS A 1 125 ? -3.540 -5.225 2.799 1.00 98.31 125 LYS A C 1
ATOM 979 O O . LYS A 1 125 ? -2.843 -4.258 3.112 1.00 98.31 125 LYS A O 1
ATOM 984 N N . TYR A 1 126 ? -4.138 -5.977 3.726 1.00 98.56 126 TYR A N 1
ATOM 985 C CA . TYR A 1 126 ? -4.020 -5.669 5.155 1.00 98.56 126 TYR A CA 1
ATOM 986 C C . TYR A 1 126 ? -2.611 -5.865 5.715 1.00 98.56 126 TYR A C 1
ATOM 988 O O . TYR A 1 126 ? -2.199 -5.079 6.568 1.00 98.56 126 TYR A O 1
ATOM 996 N N . ALA A 1 127 ? -1.839 -6.836 5.223 1.00 98.44 127 ALA A N 1
ATOM 997 C CA . ALA A 1 127 ? -0.437 -6.976 5.607 1.00 98.44 127 ALA A CA 1
ATOM 998 C C . ALA A 1 127 ? 0.364 -5.702 5.282 1.00 98.44 127 ALA A C 1
ATOM 1000 O O . ALA A 1 127 ? 1.080 -5.192 6.150 1.00 98.44 127 ALA A O 1
ATOM 1001 N N . VAL A 1 128 ? 0.200 -5.147 4.074 1.00 98.38 128 VAL A N 1
ATOM 1002 C CA . VAL A 1 128 ? 0.835 -3.881 3.663 1.00 98.38 128 VAL A CA 1
ATOM 1003 C C . VAL A 1 128 ? 0.343 -2.712 4.509 1.00 98.38 128 VAL A C 1
ATOM 1005 O O . VAL A 1 128 ? 1.160 -1.921 4.973 1.00 98.38 128 VAL A O 1
ATOM 1008 N N . ILE A 1 129 ? -0.963 -2.622 4.783 1.00 98.69 129 ILE A N 1
ATOM 1009 C CA . ILE A 1 129 ? -1.521 -1.582 5.664 1.00 98.69 129 ILE A CA 1
ATOM 1010 C C . ILE A 1 129 ? -0.874 -1.636 7.052 1.00 98.69 129 ILE A C 1
ATOM 1012 O O . ILE A 1 129 ? -0.489 -0.597 7.587 1.00 98.69 129 ILE A O 1
ATOM 1016 N N . HIS A 1 130 ? -0.714 -2.828 7.633 1.00 98.69 130 HIS A N 1
ATOM 1017 C CA . HIS A 1 130 ? -0.051 -2.987 8.931 1.00 98.69 130 HIS A CA 1
ATOM 1018 C C . HIS A 1 130 ? 1.404 -2.537 8.882 1.00 98.69 130 HIS A C 1
ATOM 1020 O O . HIS A 1 130 ? 1.846 -1.823 9.781 1.00 98.69 130 HIS A O 1
ATOM 1026 N N . TYR A 1 131 ? 2.130 -2.896 7.822 1.00 98.75 131 TYR A N 1
ATOM 1027 C CA . TYR A 1 131 ? 3.494 -2.416 7.619 1.00 98.75 131 TYR A CA 1
ATOM 1028 C C . TYR A 1 131 ? 3.553 -0.890 7.502 1.00 98.75 131 TYR A C 1
ATOM 1030 O O . TYR A 1 131 ? 4.336 -0.267 8.215 1.00 98.75 131 TYR A O 1
ATOM 1038 N N . ILE A 1 132 ? 2.685 -0.274 6.692 1.00 98.56 132 ILE A N 1
ATOM 1039 C CA . ILE A 1 132 ? 2.643 1.183 6.530 1.00 98.56 132 ILE A CA 1
ATOM 1040 C C . ILE A 1 132 ? 2.396 1.871 7.873 1.00 98.56 132 ILE A C 1
ATOM 1042 O O . ILE A 1 132 ? 3.107 2.807 8.248 1.00 98.56 132 ILE A O 1
ATOM 1046 N N . ARG A 1 133 ? 1.405 1.382 8.620 1.00 98.19 133 ARG A N 1
ATOM 1047 C CA . ARG A 1 133 ? 1.023 1.943 9.917 1.00 98.19 133 ARG A CA 1
ATOM 1048 C C . ARG A 1 133 ? 2.140 1.838 10.948 1.00 98.19 133 ARG A C 1
ATOM 1050 O O . ARG A 1 133 ? 2.417 2.822 11.629 1.00 98.19 133 ARG A O 1
ATOM 1057 N N . GLU A 1 134 ? 2.771 0.674 11.074 1.00 97.88 134 GLU A N 1
ATOM 1058 C CA . GLU A 1 134 ? 3.811 0.449 12.084 1.00 97.88 134 GLU A CA 1
ATOM 1059 C C . GLU A 1 134 ? 5.146 1.103 11.708 1.00 97.88 134 GLU A C 1
ATOM 1061 O O . GLU A 1 134 ? 5.792 1.683 12.577 1.00 97.88 134 GLU A O 1
ATOM 1066 N N . TYR A 1 135 ? 5.552 1.035 10.437 1.00 98.00 135 TYR A N 1
ATOM 1067 C CA . TYR A 1 135 ? 6.863 1.512 9.996 1.00 98.00 135 TYR A CA 1
ATOM 1068 C C . TYR A 1 135 ? 6.871 3.010 9.677 1.00 98.00 135 TYR A C 1
ATOM 1070 O O . TYR A 1 135 ? 7.724 3.726 10.186 1.00 98.00 135 TYR A O 1
ATOM 1078 N N . TYR A 1 136 ? 5.912 3.513 8.892 1.00 98.12 136 TYR A N 1
ATOM 1079 C CA . TYR A 1 136 ? 5.892 4.925 8.492 1.00 98.12 136 TYR A CA 1
ATOM 1080 C C . TYR A 1 136 ? 5.098 5.795 9.472 1.00 98.12 136 TYR A C 1
ATOM 1082 O O . TYR A 1 136 ? 5.584 6.829 9.925 1.00 98.12 136 TYR A O 1
ATOM 1090 N N . LEU A 1 137 ? 3.875 5.395 9.832 1.00 97.88 137 LEU A N 1
ATOM 1091 C CA . LEU A 1 137 ? 2.965 6.311 10.534 1.00 97.88 137 LEU A CA 1
ATOM 1092 C C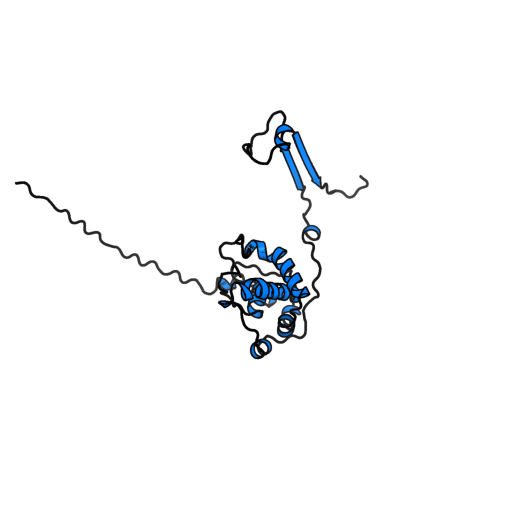 . LEU A 1 137 ? 3.278 6.435 12.028 1.00 97.88 137 LEU A C 1
ATOM 1094 O O . LEU A 1 137 ? 3.432 7.540 12.541 1.00 97.88 137 LEU A O 1
ATOM 1098 N N . LYS A 1 138 ? 3.423 5.316 12.738 1.00 96.19 138 LYS A N 1
ATOM 1099 C CA . LYS A 1 138 ? 3.605 5.303 14.199 1.00 96.19 138 LYS A CA 1
ATOM 1100 C C . LYS A 1 138 ? 4.860 6.048 14.667 1.00 96.19 138 LYS A C 1
ATOM 1102 O O . LYS A 1 138 ? 4.845 6.673 15.727 1.00 96.19 138 LYS A O 1
ATOM 1107 N N . GLY A 1 139 ? 5.942 5.967 13.892 1.00 93.62 139 GLY A N 1
ATOM 1108 C CA . GLY A 1 139 ? 7.218 6.620 14.192 1.00 93.62 139 GLY A CA 1
ATOM 1109 C C . GLY A 1 139 ? 7.344 8.021 13.597 1.00 93.62 139 GLY A C 1
ATOM 1110 O O . GLY A 1 139 ? 7.705 8.950 14.317 1.00 93.62 139 GLY A O 1
ATOM 1111 N N . HIS A 1 140 ? 7.022 8.173 12.310 1.00 97.00 140 HIS A N 1
ATOM 1112 C CA . HIS A 1 140 ? 7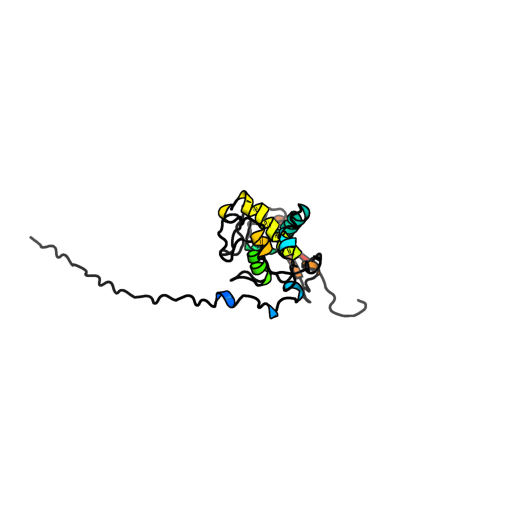.424 9.341 11.517 1.00 97.00 140 HIS A CA 1
ATOM 1113 C C . HIS A 1 140 ? 6.260 10.277 11.188 1.00 97.00 140 HIS A C 1
ATOM 1115 O O . HIS A 1 140 ? 6.456 11.484 11.096 1.00 97.00 140 HIS A O 1
ATOM 1121 N N . ASN A 1 141 ? 5.035 9.751 11.103 1.00 97.44 141 ASN A N 1
ATOM 1122 C CA . ASN A 1 141 ? 3.855 10.529 10.731 1.00 97.44 141 ASN A CA 1
ATOM 1123 C C . ASN A 1 141 ? 2.660 10.280 11.659 1.00 97.44 141 ASN A C 1
ATOM 1125 O O . ASN A 1 141 ? 1.572 9.868 11.246 1.00 97.44 141 ASN A O 1
ATOM 1129 N N . LYS A 1 142 ? 2.875 10.539 12.953 1.00 97.38 142 LYS A N 1
ATOM 1130 C CA . LYS A 1 142 ? 1.902 10.254 14.021 1.00 97.38 142 LYS A CA 1
ATOM 1131 C C . LYS A 1 142 ? 0.569 10.967 13.826 1.00 97.38 142 LYS A C 1
ATOM 1133 O O . LYS A 1 142 ? -0.462 10.417 14.183 1.00 97.38 142 LYS A O 1
ATOM 1138 N N . SER A 1 143 ? 0.581 12.152 13.210 1.00 97.19 143 SER A N 1
ATOM 1139 C CA . SER A 1 143 ? -0.640 12.916 12.913 1.00 97.19 143 SER A CA 1
ATOM 1140 C C . SER A 1 143 ? -1.615 12.168 11.998 1.00 97.19 143 SER A C 1
ATOM 1142 O O . SER A 1 143 ? -2.805 12.464 11.989 1.00 97.19 143 SER A O 1
ATOM 1144 N N . GLN A 1 144 ? -1.105 11.218 11.210 1.00 98.00 144 GLN A N 1
ATOM 1145 C CA . GLN A 1 144 ? -1.889 10.394 10.298 1.00 98.00 144 GLN A CA 1
ATOM 1146 C C . GLN A 1 144 ? -2.150 8.989 10.855 1.00 98.00 144 GLN A C 1
ATOM 1148 O O . GLN A 1 144 ? -2.870 8.211 10.227 1.00 98.00 144 GLN A O 1
ATOM 1153 N N . TYR A 1 145 ? -1.585 8.635 12.013 1.00 98.00 145 TYR A N 1
ATOM 1154 C CA . TYR A 1 145 ? -1.798 7.333 12.630 1.00 98.00 145 TYR A CA 1
ATOM 1155 C C . TYR A 1 145 ? -3.211 7.263 13.224 1.00 98.00 145 TYR A C 1
ATOM 1157 O O . TYR A 1 145 ? -3.490 7.837 14.269 1.00 98.00 145 TYR A O 1
ATOM 1165 N N . PHE A 1 146 ? -4.115 6.565 12.537 1.00 98.00 146 PHE A N 1
ATOM 1166 C CA . PHE A 1 146 ? -5.499 6.401 12.983 1.00 98.00 146 PHE A CA 1
ATOM 1167 C C . PHE A 1 146 ? -5.612 5.371 14.114 1.00 98.00 146 PHE A C 1
ATOM 1169 O O . PHE A 1 146 ? -5.168 4.229 13.939 1.00 98.00 146 PHE A O 1
ATOM 1176 N N . ASP A 1 147 ? -6.248 5.735 15.226 1.00 97.12 147 ASP A N 1
ATOM 1177 C CA . ASP A 1 147 ? -6.473 4.843 16.364 1.00 97.12 147 ASP A CA 1
ATOM 1178 C C . ASP A 1 147 ? -7.629 3.873 16.117 1.00 97.12 147 ASP A C 1
ATOM 1180 O O . ASP A 1 147 ? -8.728 4.245 15.718 1.00 97.12 147 ASP A O 1
ATOM 1184 N N . ILE A 1 148 ? -7.375 2.589 16.361 1.00 97.62 148 ILE A N 1
ATOM 1185 C CA . ILE A 1 148 ? -8.334 1.520 16.075 1.00 97.62 148 ILE A CA 1
ATOM 1186 C C . ILE A 1 148 ? -9.087 1.202 17.360 1.00 97.62 148 ILE A C 1
ATOM 1188 O O . ILE A 1 148 ? -8.554 0.536 18.248 1.00 97.62 148 ILE A O 1
ATOM 1192 N N . THR A 1 149 ? -10.315 1.707 17.446 1.00 98.12 149 THR A N 1
ATOM 1193 C CA . THR A 1 149 ? -11.220 1.530 18.586 1.00 98.12 149 THR A CA 1
ATOM 1194 C C . THR A 1 149 ? -12.197 0.380 18.352 1.00 98.12 149 THR A C 1
ATOM 1196 O O . THR A 1 149 ? -12.371 -0.093 17.226 1.00 98.12 149 THR A O 1
ATOM 1199 N N . LYS A 1 150 ? -12.866 -0.067 19.420 1.00 97.56 150 LYS A N 1
ATOM 1200 C CA . LYS A 1 150 ? -13.952 -1.046 19.309 1.00 97.56 150 LYS A CA 1
ATOM 1201 C C . LYS A 1 150 ? -15.092 -0.519 18.429 1.00 97.56 150 LYS A C 1
ATOM 1203 O O . LYS A 1 150 ? -15.504 -1.227 17.519 1.00 97.56 150 LYS A O 1
ATOM 1208 N N . ASP A 1 151 ? -15.510 0.728 18.631 1.00 98.12 151 ASP A N 1
ATOM 1209 C CA . ASP A 1 151 ? -16.583 1.354 17.846 1.00 98.12 151 ASP A CA 1
ATOM 1210 C C . ASP A 1 151 ? -16.243 1.419 16.353 1.00 98.12 151 ASP A C 1
ATOM 1212 O O . ASP A 1 151 ? -17.100 1.175 15.505 1.00 98.12 151 ASP A O 1
ATOM 1216 N N . TYR A 1 152 ? -14.975 1.682 16.016 1.00 98.31 152 TYR A N 1
ATOM 1217 C CA . TYR A 1 152 ? -14.510 1.621 14.632 1.00 98.31 152 TYR A CA 1
ATOM 1218 C C . TYR A 1 152 ? -14.595 0.200 14.070 1.00 98.31 152 TYR A C 1
ATOM 1220 O O . TYR A 1 152 ? -15.109 0.009 12.977 1.00 98.31 152 TYR A O 1
ATOM 1228 N N . LEU A 1 153 ? -14.130 -0.815 14.804 1.00 98.25 153 LEU A N 1
ATOM 1229 C CA . LEU A 1 153 ? -14.223 -2.207 14.345 1.00 98.25 153 LEU A CA 1
ATOM 1230 C C . LEU A 1 153 ? -15.682 -2.662 14.173 1.00 98.25 153 LEU A C 1
ATOM 1232 O O . LEU A 1 153 ? -15.989 -3.430 13.258 1.00 98.25 153 LEU A O 1
ATOM 1236 N N . ASP A 1 154 ? -16.582 -2.168 15.022 1.00 97.75 154 ASP A N 1
ATOM 1237 C CA . ASP A 1 154 ? -18.007 -2.479 14.966 1.00 97.75 154 ASP A CA 1
ATOM 1238 C C . ASP A 1 154 ? -18.732 -1.758 13.819 1.00 97.75 154 ASP A C 1
ATOM 1240 O O . ASP A 1 154 ? -19.729 -2.295 13.329 1.00 97.75 154 ASP A O 1
ATOM 1244 N N . SER A 1 155 ? -18.232 -0.613 13.343 1.00 97.50 155 SER A N 1
ATOM 1245 C CA . SER A 1 155 ? -18.825 0.136 12.222 1.00 97.50 155 SER A CA 1
ATOM 1246 C C . SER A 1 155 ? -18.434 -0.389 10.835 1.00 97.50 155 SER A C 1
ATOM 1248 O O . SER A 1 155 ? -19.074 -0.036 9.844 1.00 97.50 155 SER A O 1
ATOM 1250 N N . LEU A 1 156 ? -17.415 -1.251 10.747 1.00 97.94 156 LEU A N 1
ATOM 1251 C CA . LEU A 1 156 ? -16.959 -1.830 9.481 1.00 97.94 156 LEU A CA 1
ATOM 1252 C C . LEU A 1 156 ? -18.019 -2.737 8.833 1.00 97.94 156 LEU A C 1
ATOM 1254 O O . LEU A 1 156 ? -18.779 -3.401 9.555 1.00 97.94 156 LEU A O 1
ATOM 1258 N N . PRO A 1 157 ? -18.019 -2.848 7.485 1.00 97.12 157 PRO A N 1
ATOM 1259 C CA . PRO A 1 157 ? -18.860 -3.804 6.777 1.00 97.12 157 PRO A CA 1
ATOM 1260 C C . PRO A 1 157 ? -18.688 -5.212 7.331 1.00 97.12 157 PRO A C 1
ATOM 1262 O O . PRO A 1 157 ? -17.574 -5.654 7.632 1.00 97.12 157 PRO A O 1
ATOM 1265 N N . LYS A 1 158 ? -19.813 -5.907 7.482 1.00 95.19 158 LYS A N 1
ATOM 1266 C CA . LYS A 1 158 ? -19.831 -7.260 8.023 1.00 95.19 158 LYS A CA 1
ATOM 1267 C C . LYS A 1 158 ? -19.550 -8.254 6.909 1.00 95.19 158 LYS A C 1
ATOM 1269 O O . LYS A 1 158 ? -20.226 -8.260 5.889 1.00 95.19 158 LYS A O 1
ATOM 1274 N N . GLY A 1 159 ? -18.582 -9.118 7.164 1.00 95.81 159 GLY A N 1
ATOM 1275 C CA . GLY A 1 159 ? -18.284 -10.287 6.360 1.00 95.81 159 GLY A CA 1
ATOM 1276 C C . GLY A 1 159 ? -17.798 -11.409 7.264 1.00 95.81 159 GLY A C 1
ATOM 1277 O O . GLY A 1 159 ? -17.480 -11.180 8.433 1.00 95.81 159 GLY A O 1
ATOM 1278 N N . ASN A 1 160 ? -17.770 -12.629 6.740 1.00 96.44 160 ASN A N 1
ATOM 1279 C CA . ASN A 1 160 ? -17.312 -13.810 7.481 1.00 96.44 160 ASN A CA 1
ATOM 1280 C C . ASN A 1 160 ? -16.133 -14.535 6.808 1.00 96.44 160 ASN A C 1
ATOM 1282 O O . ASN A 1 160 ? -15.657 -15.545 7.328 1.00 96.44 160 ASN A O 1
ATOM 1286 N N . SER A 1 161 ? -15.636 -14.016 5.680 1.00 96.94 161 SER A N 1
ATOM 1287 C CA . SER A 1 161 ? -14.490 -14.557 4.950 1.00 96.94 161 SER A CA 1
ATOM 1288 C C . SER A 1 161 ? -13.234 -13.711 5.154 1.00 96.94 161 SER A C 1
ATOM 1290 O O . SER A 1 161 ? -13.298 -12.506 5.370 1.00 96.94 161 SER A O 1
ATOM 1292 N N . LEU A 1 162 ? -12.059 -14.329 5.044 1.00 96.38 162 LEU A N 1
ATOM 1293 C CA . LEU A 1 162 ? -10.780 -13.607 4.968 1.00 96.38 162 LEU A CA 1
ATOM 1294 C C . LEU A 1 162 ? -10.330 -13.373 3.517 1.00 96.38 162 LEU A C 1
ATOM 1296 O O . LEU A 1 162 ? -9.237 -12.852 3.295 1.00 96.38 162 LEU A O 1
ATOM 1300 N N . GLY A 1 163 ? -11.158 -13.768 2.547 1.00 94.94 163 GLY A N 1
ATOM 1301 C CA . GLY A 1 163 ? -10.780 -13.853 1.144 1.00 94.94 163 GLY A CA 1
ATOM 1302 C C . GLY A 1 163 ? -9.907 -15.079 0.848 1.00 94.94 163 GLY A C 1
ATOM 1303 O O . GLY A 1 163 ? -9.674 -15.912 1.733 1.00 94.94 163 GLY A O 1
ATOM 1304 N N . PRO A 1 164 ? -9.436 -15.207 -0.401 1.00 95.12 164 PRO A N 1
ATOM 1305 C CA . PRO A 1 164 ? -8.538 -16.285 -0.797 1.00 95.12 164 PRO A CA 1
ATOM 1306 C C . PRO A 1 164 ? -7.215 -16.254 -0.017 1.00 95.12 164 PRO A C 1
ATOM 1308 O O . PRO A 1 164 ? -6.790 -15.232 0.537 1.00 95.12 164 PRO A O 1
ATOM 1311 N N . VAL A 1 165 ? -6.564 -17.415 0.056 1.00 92.88 165 VAL A N 1
ATOM 1312 C CA . VAL A 1 165 ? -5.238 -17.538 0.668 1.00 92.88 165 VAL A CA 1
ATOM 1313 C C . VAL A 1 165 ? -4.215 -16.861 -0.256 1.00 92.88 165 VAL A C 1
ATOM 1315 O O . VAL A 1 165 ? -4.311 -17.049 -1.461 1.00 92.88 165 VAL A O 1
ATOM 1318 N N . PRO A 1 166 ? -3.253 -16.079 0.276 1.00 90.81 166 PRO A N 1
ATOM 1319 C CA . PRO A 1 166 ? -2.176 -15.520 -0.525 1.00 90.81 166 PRO A CA 1
ATOM 1320 C C . PRO A 1 166 ? -1.391 -16.630 -1.208 1.00 90.81 166 PRO A C 1
ATOM 1322 O O . PRO A 1 166 ? -0.920 -17.556 -0.537 1.00 90.81 166 PRO A O 1
ATOM 1325 N N . GLU A 1 167 ? -1.224 -16.502 -2.512 1.00 85.38 167 GLU A N 1
ATOM 1326 C CA . GLU A 1 167 ? -0.364 -17.366 -3.300 1.00 85.38 167 GLU A CA 1
ATOM 1327 C C . GLU A 1 167 ? 0.955 -16.648 -3.557 1.00 85.38 167 GLU A C 1
ATOM 1329 O O . GLU A 1 167 ? 1.039 -15.418 -3.599 1.00 85.38 167 GLU A O 1
ATOM 1334 N N . ARG A 1 168 ? 2.037 -17.420 -3.650 1.00 78.81 168 ARG A N 1
ATOM 1335 C CA . ARG A 1 168 ? 3.319 -16.841 -4.019 1.00 78.81 168 ARG A CA 1
ATOM 1336 C C . ARG A 1 168 ? 3.284 -16.588 -5.517 1.00 78.81 168 ARG A C 1
ATOM 1338 O O . ARG A 1 168 ? 3.372 -17.543 -6.278 1.00 78.81 168 ARG A O 1
ATOM 1345 N N . HIS A 1 169 ? 3.229 -15.315 -5.881 1.00 72.00 169 HIS A N 1
ATOM 1346 C CA . HIS A 1 169 ? 3.404 -14.890 -7.256 1.00 72.00 169 HIS A CA 1
ATOM 1347 C C . HIS A 1 169 ? 4.868 -14.542 -7.517 1.00 72.00 169 HIS A C 1
ATOM 1349 O O . HIS A 1 169 ? 5.454 -13.734 -6.789 1.00 72.00 169 HIS A O 1
ATOM 1355 N N . ASP A 1 170 ? 5.458 -15.139 -8.547 1.00 75.31 170 ASP A N 1
ATOM 1356 C CA . ASP A 1 170 ? 6.765 -14.763 -9.080 1.00 75.31 170 ASP A CA 1
ATOM 1357 C C . ASP A 1 170 ? 6.510 -14.105 -10.456 1.00 75.31 170 ASP A C 1
ATOM 1359 O O . ASP A 1 170 ? 6.491 -14.799 -11.475 1.00 75.31 170 ASP A O 1
ATOM 1363 N N . PRO A 1 171 ? 6.295 -12.769 -10.534 1.00 69.38 171 PRO A N 1
ATOM 1364 C CA . PRO A 1 171 ? 5.822 -12.112 -11.757 1.00 69.38 171 PRO A CA 1
ATOM 1365 C C . PRO A 1 171 ? 6.732 -12.334 -12.964 1.00 69.38 171 PRO A C 1
ATOM 1367 O O . PRO A 1 171 ? 6.254 -12.416 -14.086 1.00 69.38 171 PRO A O 1
ATOM 1370 N N . TRP A 1 172 ? 8.044 -12.471 -12.749 1.00 71.75 172 TRP A N 1
ATOM 1371 C CA . TRP A 1 172 ? 8.995 -12.768 -13.825 1.00 71.75 172 TRP A CA 1
ATOM 1372 C C . TRP A 1 172 ? 8.880 -14.192 -14.372 1.00 71.75 172 TRP A C 1
ATOM 1374 O O . TRP A 1 172 ? 9.420 -14.485 -15.428 1.00 71.75 172 TRP A O 1
ATOM 1384 N N . ASN A 1 173 ? 8.258 -15.102 -13.633 1.00 74.44 173 ASN A N 1
ATOM 1385 C CA . ASN A 1 173 ? 8.014 -16.468 -14.072 1.00 74.44 173 ASN A CA 1
ATOM 1386 C C . ASN A 1 173 ? 6.610 -16.606 -14.676 1.00 74.44 173 ASN A C 1
ATOM 1388 O O . ASN A 1 173 ? 6.414 -17.340 -15.636 1.00 74.44 173 ASN A O 1
ATOM 1392 N N . GLU A 1 174 ? 5.637 -15.884 -14.118 1.00 77.56 174 GLU A N 1
ATOM 1393 C CA . GLU A 1 174 ? 4.232 -15.919 -14.543 1.00 77.56 174 GLU A CA 1
ATOM 1394 C C . GLU A 1 174 ? 3.937 -15.037 -15.757 1.00 77.56 174 GLU A C 1
ATOM 1396 O O . GLU A 1 174 ? 2.956 -15.264 -16.468 1.00 77.56 174 GLU A O 1
ATOM 1401 N N . MET A 1 175 ? 4.762 -14.019 -16.011 1.00 78.31 175 MET A N 1
ATOM 1402 C CA . MET A 1 175 ? 4.554 -13.133 -17.144 1.00 78.31 175 MET A CA 1
ATOM 1403 C C . MET A 1 175 ? 4.872 -13.857 -18.452 1.00 78.31 175 MET A C 1
ATOM 1405 O O . MET A 1 175 ? 5.987 -14.315 -18.690 1.00 78.31 175 MET A O 1
ATOM 1409 N N . ASN A 1 176 ? 3.886 -13.907 -19.344 1.00 75.06 176 ASN A N 1
ATOM 1410 C CA . ASN A 1 176 ? 4.117 -14.313 -20.718 1.00 75.06 176 ASN A CA 1
ATOM 1411 C C . ASN A 1 176 ? 4.837 -13.174 -21.453 1.00 75.06 176 ASN A C 1
ATOM 1413 O O . ASN A 1 176 ? 4.209 -12.211 -21.894 1.00 75.06 176 ASN A O 1
ATOM 1417 N N . TYR A 1 177 ? 6.156 -13.297 -21.593 1.00 73.12 177 TYR A N 1
ATOM 1418 C CA . TYR A 1 177 ? 6.985 -12.363 -22.358 1.00 73.12 177 TYR A CA 1
ATOM 1419 C C . TYR A 1 177 ? 6.768 -12.453 -23.873 1.00 73.12 177 TYR A C 1
ATOM 1421 O O . TYR A 1 177 ? 7.506 -11.821 -24.612 1.00 73.12 177 TYR A O 1
ATOM 1429 N N . GLY A 1 178 ? 5.797 -13.226 -24.362 1.00 74.19 178 GLY A N 1
ATOM 1430 C CA . GLY A 1 178 ? 5.538 -13.393 -25.787 1.00 74.19 178 GLY A CA 1
ATOM 1431 C C . GLY A 1 178 ? 6.725 -13.994 -26.555 1.00 74.19 178 GLY A C 1
ATOM 1432 O O . GLY A 1 178 ? 7.731 -14.399 -25.969 1.00 74.19 178 GLY A O 1
ATOM 1433 N N . PRO A 1 179 ? 6.640 -14.055 -27.892 1.00 74.44 179 PRO A N 1
ATOM 1434 C CA . PRO A 1 179 ? 7.739 -14.494 -28.747 1.00 74.44 179 PRO A CA 1
ATOM 1435 C C . PRO A 1 179 ? 8.756 -13.357 -28.967 1.00 74.44 179 PRO A C 1
ATOM 1437 O O . PRO A 1 179 ? 9.108 -13.043 -30.103 1.00 74.44 179 PRO A O 1
ATOM 1440 N N . PHE A 1 180 ? 9.202 -12.685 -27.901 1.00 66.81 180 PHE A N 1
ATOM 1441 C CA . PHE A 1 180 ? 10.196 -11.617 -28.015 1.00 66.81 180 PHE A CA 1
ATOM 1442 C C . PHE A 1 180 ? 11.614 -12.160 -27.834 1.00 66.81 180 PHE A C 1
ATOM 1444 O O . PHE A 1 180 ? 11.940 -12.816 -26.844 1.00 66.81 180 PHE A O 1
ATOM 1451 N N . LEU A 1 181 ? 12.494 -11.825 -28.780 1.00 66.25 181 LEU A N 1
ATOM 1452 C CA . LEU A 1 181 ? 13.930 -12.013 -28.617 1.00 66.25 181 LEU A CA 1
ATOM 1453 C C . LEU A 1 181 ? 14.453 -10.951 -27.644 1.00 66.25 181 LEU A C 1
ATOM 1455 O O . LEU A 1 181 ? 14.536 -9.773 -27.987 1.00 66.25 181 LEU A O 1
ATOM 1459 N N . THR A 1 182 ? 14.827 -11.370 -26.436 1.00 68.06 182 THR A N 1
ATOM 1460 C CA . THR A 1 182 ? 15.528 -10.494 -25.489 1.00 68.06 182 THR A CA 1
ATOM 1461 C C . THR A 1 182 ? 17.024 -10.778 -25.555 1.00 68.06 182 THR A C 1
ATOM 1463 O O . THR A 1 182 ? 17.470 -11.885 -25.246 1.00 68.06 182 THR A O 1
ATOM 1466 N N . GLY A 1 183 ? 17.800 -9.774 -25.962 1.00 67.56 183 GLY A N 1
ATOM 1467 C CA . GLY A 1 183 ? 19.257 -9.832 -25.997 1.00 67.56 183 GLY A CA 1
ATOM 1468 C C . GLY A 1 183 ? 19.860 -8.629 -25.286 1.00 67.56 183 GLY A C 1
ATOM 1469 O O . GLY A 1 183 ? 19.445 -7.495 -25.523 1.00 67.56 183 GLY A O 1
ATOM 1470 N N . THR A 1 184 ? 20.847 -8.870 -24.426 1.00 69.56 184 THR A N 1
ATOM 1471 C CA . THR A 1 184 ? 21.721 -7.804 -23.927 1.00 69.56 184 THR A CA 1
ATOM 1472 C C . THR A 1 184 ? 22.989 -7.814 -24.763 1.00 69.56 184 THR A C 1
ATOM 1474 O O . THR A 1 184 ? 23.673 -8.838 -24.827 1.00 69.56 184 THR A O 1
ATOM 1477 N N . PHE A 1 185 ? 23.304 -6.676 -25.377 1.00 77.56 185 PHE A N 1
ATOM 1478 C CA . PHE A 1 185 ? 24.505 -6.482 -26.180 1.00 77.56 185 PHE A CA 1
ATOM 1479 C C . PHE A 1 185 ? 25.432 -5.512 -25.451 1.00 77.56 185 PHE A C 1
ATOM 1481 O O . PHE A 1 185 ? 25.022 -4.413 -25.079 1.00 77.56 185 PHE A O 1
ATOM 1488 N N . GLU A 1 186 ? 26.676 -5.921 -25.231 1.00 76.50 186 GLU A N 1
ATOM 1489 C CA . GLU A 1 186 ? 27.746 -5.041 -24.776 1.00 76.50 186 GLU A CA 1
ATOM 1490 C C . GLU A 1 186 ? 28.725 -4.832 -25.934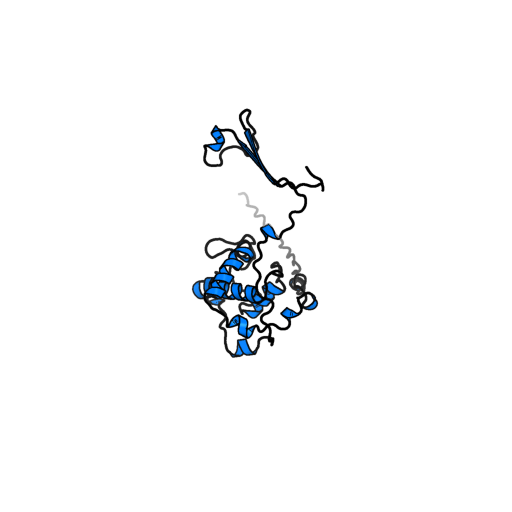 1.00 76.50 186 GLU A C 1
ATOM 1492 O O . GLU A 1 186 ? 29.219 -5.798 -26.515 1.00 76.50 186 GLU A O 1
ATOM 1497 N N . VAL A 1 187 ? 29.004 -3.568 -26.259 1.00 80.06 187 VAL A N 1
ATOM 1498 C CA . VAL A 1 187 ? 29.985 -3.175 -27.279 1.00 80.06 187 VAL A CA 1
ATOM 1499 C C . VAL A 1 187 ? 31.109 -2.427 -26.577 1.00 80.06 187 VAL A C 1
ATOM 1501 O O . VAL A 1 187 ? 30.898 -1.333 -26.052 1.00 80.06 187 VAL A O 1
ATOM 1504 N N . THR A 1 188 ? 32.282 -3.052 -26.468 1.00 76.00 188 THR A N 1
ATOM 1505 C CA . THR A 1 188 ? 33.371 -2.516 -25.639 1.00 76.00 188 THR A CA 1
ATOM 1506 C C . THR A 1 188 ? 34.727 -3.131 -25.985 1.00 76.00 188 THR A C 1
ATOM 1508 O O . THR A 1 188 ? 34.837 -4.322 -26.282 1.00 76.00 188 THR A O 1
ATOM 1511 N N . SER A 1 189 ? 35.794 -2.340 -25.909 1.00 77.94 189 SER A N 1
ATOM 1512 C CA . SER A 1 189 ? 37.167 -2.833 -26.016 1.00 77.94 189 SER A CA 1
ATOM 1513 C C . SER A 1 189 ? 37.638 -3.475 -24.710 1.00 77.94 189 SER A C 1
ATOM 1515 O O . SER A 1 189 ? 37.102 -3.230 -23.626 1.00 77.94 189 SER A O 1
ATOM 1517 N N . GLU A 1 190 ? 38.690 -4.289 -24.778 1.00 75.12 190 GLU A N 1
ATOM 1518 C CA . GLU A 1 190 ? 39.338 -4.858 -23.587 1.00 75.12 190 GLU A CA 1
ATOM 1519 C C . GLU A 1 190 ? 39.757 -3.776 -22.577 1.00 75.12 190 GLU A C 1
ATOM 1521 O O . GLU A 1 190 ? 39.424 -3.859 -21.394 1.00 75.12 190 GLU A O 1
ATOM 1526 N N . ALA A 1 191 ? 40.363 -2.691 -23.064 1.00 74.00 191 ALA A N 1
ATOM 1527 C CA . ALA A 1 191 ? 40.758 -1.552 -22.240 1.00 74.00 191 ALA A CA 1
ATOM 1528 C C . ALA A 1 191 ? 39.568 -0.819 -21.589 1.00 74.00 191 ALA A C 1
ATOM 1530 O O . ALA A 1 191 ? 39.731 -0.205 -20.532 1.00 74.00 191 ALA A O 1
ATOM 1531 N N . SER A 1 192 ? 38.381 -0.863 -22.207 1.00 70.88 192 SER A N 1
ATOM 1532 C CA . SER A 1 192 ? 37.158 -0.235 -21.686 1.00 70.88 192 SER A CA 1
ATOM 1533 C C . SER A 1 192 ? 36.471 -1.103 -20.624 1.00 70.88 192 SER A C 1
ATOM 1535 O O . SER A 1 192 ? 35.945 -0.557 -19.655 1.00 70.88 192 SER A O 1
ATOM 1537 N N . ARG A 1 193 ? 36.531 -2.439 -20.747 1.00 71.12 193 ARG A N 1
ATOM 1538 C CA . ARG A 1 193 ? 36.005 -3.395 -19.745 1.00 71.12 193 ARG A CA 1
ATOM 1539 C C . ARG A 1 193 ? 36.715 -3.307 -18.398 1.00 71.12 193 ARG A C 1
ATOM 1541 O O . ARG A 1 193 ? 36.081 -3.468 -17.362 1.00 71.12 193 ARG A O 1
ATOM 1548 N N . ALA A 1 194 ? 38.015 -3.025 -18.412 1.00 71.69 194 ALA A N 1
ATOM 1549 C CA . ALA A 1 194 ? 38.839 -2.938 -17.208 1.00 71.69 194 ALA A CA 1
ATOM 1550 C C . ALA A 1 194 ? 38.655 -1.629 -16.405 1.00 71.69 194 ALA A C 1
ATOM 1552 O O . ALA A 1 194 ? 39.284 -1.461 -15.361 1.00 71.69 194 ALA A O 1
ATOM 1553 N N . ARG A 1 195 ? 37.830 -0.679 -16.874 1.00 64.31 195 ARG A N 1
ATOM 1554 C CA . ARG A 1 195 ? 37.653 0.643 -16.245 1.00 64.31 195 ARG A CA 1
ATOM 1555 C C . ARG A 1 195 ? 36.280 0.774 -15.565 1.00 64.31 195 ARG A C 1
ATOM 1557 O O . ARG A 1 195 ? 35.287 0.301 -16.112 1.00 64.31 195 ARG A O 1
ATOM 1564 N N . PRO A 1 196 ? 36.173 1.485 -14.425 1.00 60.88 196 PRO A N 1
ATOM 1565 C CA . PRO A 1 196 ? 34.879 1.848 -13.844 1.00 60.88 196 PRO A CA 1
ATOM 1566 C C . PRO A 1 196 ? 34.052 2.697 -14.829 1.00 60.88 196 PRO A C 1
ATOM 1568 O O . PRO A 1 196 ? 34.553 3.683 -15.376 1.00 60.88 196 PRO A O 1
ATOM 1571 N N . ARG A 1 197 ? 32.790 2.320 -15.076 1.00 66.00 197 ARG A N 1
ATOM 1572 C CA . ARG A 1 197 ? 31.862 3.049 -15.968 1.00 66.00 197 ARG A CA 1
ATOM 1573 C C . ARG A 1 197 ? 31.434 4.409 -15.356 1.00 66.00 197 ARG A C 1
ATOM 1575 O O . ARG A 1 197 ? 31.264 4.444 -14.138 1.00 66.00 197 ARG A O 1
ATOM 1582 N N . PRO A 1 198 ? 31.123 5.477 -16.140 1.00 58.81 198 PRO A N 1
ATOM 1583 C CA . PRO A 1 198 ? 31.395 5.716 -17.567 1.00 58.81 198 PRO A CA 1
ATOM 1584 C C . PRO A 1 198 ? 32.212 7.012 -17.848 1.00 58.81 198 PRO A C 1
ATOM 1586 O O . PRO A 1 198 ? 32.062 8.020 -17.162 1.00 58.81 198 PRO A O 1
ATOM 1589 N N . LYS A 1 199 ? 33.043 7.018 -18.910 1.00 53.28 199 LYS A N 1
ATOM 1590 C CA . LYS A 1 199 ? 33.679 8.237 -19.487 1.00 53.28 199 LYS A CA 1
ATOM 1591 C C . LYS A 1 199 ? 33.785 8.255 -21.030 1.00 53.28 199 LYS A C 1
ATOM 1593 O O . LYS A 1 199 ? 34.462 9.123 -21.572 1.00 53.28 199 LYS A O 1
ATOM 1598 N N . ARG A 1 200 ? 33.155 7.321 -21.756 1.00 57.50 200 ARG A N 1
ATOM 1599 C CA . ARG A 1 200 ? 33.053 7.400 -23.230 1.00 57.50 200 ARG A CA 1
ATOM 1600 C C . ARG A 1 200 ? 31.731 8.078 -23.623 1.00 57.50 200 ARG A C 1
ATOM 1602 O O . ARG A 1 200 ? 30.748 7.874 -22.910 1.00 57.50 200 ARG A O 1
ATOM 1609 N N . PRO A 1 201 ? 31.686 8.849 -24.726 1.00 60.12 201 PRO A N 1
ATOM 1610 C CA . PRO A 1 201 ? 30.424 9.204 -25.371 1.00 60.12 201 PRO A CA 1
ATOM 1611 C C . PRO A 1 201 ? 29.658 7.916 -25.691 1.00 60.12 201 PRO A C 1
ATOM 1613 O O . PRO A 1 201 ? 30.271 6.959 -26.165 1.00 60.12 201 PRO A O 1
ATOM 1616 N N . ALA A 1 202 ? 28.356 7.882 -25.404 1.00 59.66 202 ALA A N 1
ATOM 1617 C CA . ALA A 1 202 ? 27.531 6.675 -25.512 1.00 59.66 202 ALA A CA 1
ATOM 1618 C C . ALA A 1 202 ? 27.479 6.078 -26.935 1.00 59.66 202 ALA A C 1
ATOM 1620 O O . ALA A 1 202 ? 27.192 4.894 -27.079 1.00 59.66 202 ALA A O 1
ATOM 1621 N N . ASP A 1 203 ? 27.844 6.863 -27.955 1.00 64.81 203 ASP A N 1
ATOM 1622 C CA . ASP A 1 203 ? 27.541 6.566 -29.358 1.00 64.81 203 ASP A CA 1
ATOM 1623 C C . ASP A 1 203 ? 28.789 6.335 -30.240 1.00 64.81 203 ASP A C 1
ATOM 1625 O O . ASP A 1 203 ? 28.705 6.412 -31.464 1.00 64.81 203 ASP A O 1
ATOM 1629 N N . TYR A 1 204 ? 29.968 6.071 -29.656 1.00 70.88 204 TYR A N 1
ATOM 1630 C CA . TYR A 1 204 ? 31.193 5.787 -30.426 1.00 70.88 204 TYR A CA 1
ATOM 1631 C C . TYR A 1 204 ? 31.616 4.317 -30.323 1.00 70.88 204 TYR A C 1
ATOM 1633 O O . TYR A 1 204 ? 31.981 3.865 -29.235 1.00 70.88 204 TYR A O 1
ATOM 1641 N N . ILE A 1 205 ? 31.653 3.618 -31.464 1.00 74.88 205 ILE A N 1
ATOM 1642 C CA . ILE A 1 205 ? 32.185 2.253 -31.619 1.00 74.88 205 ILE A CA 1
ATOM 1643 C C . ILE A 1 205 ? 33.584 2.347 -32.242 1.00 74.88 205 ILE A C 1
ATOM 1645 O O . ILE A 1 205 ? 33.749 2.851 -33.352 1.00 74.88 205 ILE A O 1
ATOM 1649 N N . GLY A 1 206 ? 34.593 1.900 -31.501 1.00 78.50 206 GLY A N 1
ATOM 1650 C CA . GLY A 1 206 ? 35.989 1.878 -31.924 1.00 78.50 206 GLY A CA 1
ATOM 1651 C C . GLY A 1 206 ? 36.354 0.604 -32.696 1.00 78.50 206 GLY A C 1
ATOM 1652 O O . GLY A 1 206 ? 35.659 -0.404 -32.582 1.00 78.50 206 GLY A O 1
ATOM 1653 N N . PRO A 1 207 ? 37.468 0.621 -33.448 1.00 80.56 207 PRO A N 1
ATOM 1654 C CA . PRO A 1 207 ? 37.900 -0.505 -34.283 1.00 80.56 207 PRO A CA 1
ATOM 1655 C C . PRO A 1 207 ? 38.241 -1.782 -33.492 1.00 80.56 207 PRO A C 1
ATOM 1657 O O . PRO A 1 207 ? 38.122 -2.871 -34.042 1.00 80.56 207 PRO A O 1
ATOM 1660 N N . ASP A 1 208 ? 38.603 -1.656 -32.209 1.00 82.38 208 ASP A N 1
ATOM 1661 C CA . ASP A 1 208 ? 38.952 -2.778 -31.317 1.00 82.38 208 ASP A CA 1
ATOM 1662 C C . ASP A 1 208 ? 37.826 -3.141 -30.323 1.00 82.38 208 ASP A C 1
ATOM 1664 O O . ASP A 1 208 ? 38.046 -3.874 -29.348 1.00 82.38 208 ASP A O 1
ATOM 1668 N N . ASP A 1 209 ? 36.625 -2.574 -30.490 1.00 80.94 209 ASP A N 1
ATOM 1669 C CA . ASP A 1 209 ? 35.483 -2.915 -29.643 1.00 80.94 209 ASP A CA 1
ATOM 1670 C C . ASP A 1 209 ? 34.938 -4.299 -30.038 1.00 80.94 209 ASP A C 1
ATOM 1672 O O . ASP A 1 209 ? 34.631 -4.570 -31.197 1.00 80.94 209 ASP A O 1
ATOM 1676 N N . ASN A 1 210 ? 34.780 -5.182 -29.052 1.00 79.06 210 ASN A N 1
ATOM 1677 C CA . ASN A 1 210 ? 34.157 -6.486 -29.252 1.00 79.06 210 ASN A CA 1
ATOM 1678 C C . ASN A 1 210 ? 32.663 -6.412 -28.937 1.00 79.06 210 ASN A C 1
ATOM 1680 O O . ASN A 1 210 ? 32.249 -5.697 -28.020 1.00 79.06 210 ASN A O 1
ATOM 1684 N N . ILE A 1 211 ? 31.871 -7.205 -29.660 1.00 79.06 211 ILE A N 1
ATOM 1685 C CA . ILE A 1 211 ? 30.456 -7.424 -29.360 1.00 79.06 211 ILE A CA 1
ATOM 1686 C C . ILE A 1 211 ? 30.343 -8.689 -28.511 1.00 79.06 211 ILE A C 1
ATOM 1688 O O . ILE A 1 211 ? 30.608 -9.793 -28.988 1.00 79.06 211 ILE A O 1
ATOM 1692 N N . ALA A 1 212 ? 29.927 -8.529 -27.259 1.00 75.31 212 ALA A N 1
ATOM 1693 C CA . ALA A 1 212 ? 29.502 -9.638 -26.417 1.00 75.31 212 ALA A CA 1
ATOM 1694 C C . ALA A 1 212 ? 27.977 -9.613 -26.307 1.00 75.31 212 ALA A C 1
ATOM 1696 O O . ALA A 1 212 ? 27.384 -8.566 -26.045 1.00 75.31 212 ALA A O 1
ATOM 1697 N N . TYR A 1 213 ? 27.333 -10.762 -26.495 1.00 68.50 213 TYR A N 1
ATOM 1698 C CA . TYR A 1 213 ? 25.886 -10.873 -26.360 1.00 68.50 213 TYR A CA 1
ATOM 1699 C C . TYR A 1 213 ? 25.507 -12.023 -25.435 1.00 68.50 213 TYR A C 1
ATOM 1701 O O . TYR A 1 213 ? 26.169 -13.061 -25.383 1.00 68.50 213 TYR A O 1
ATOM 1709 N N . LYS A 1 214 ? 24.410 -11.830 -24.708 1.00 71.31 214 LYS A N 1
ATOM 1710 C CA . LYS A 1 214 ? 23.702 -12.894 -23.999 1.00 71.31 214 LYS A CA 1
ATOM 1711 C C . LYS A 1 214 ? 22.242 -12.825 -24.417 1.00 71.31 214 LYS A C 1
ATOM 1713 O O . LYS A 1 214 ? 21.607 -11.785 -24.251 1.00 71.31 214 LYS A O 1
ATOM 1718 N N . ALA A 1 215 ? 21.730 -13.924 -24.955 1.00 63.88 215 ALA A N 1
ATOM 1719 C CA . ALA A 1 215 ? 20.347 -14.042 -25.396 1.00 63.88 215 ALA A CA 1
ATOM 1720 C C . ALA A 1 215 ? 19.733 -15.346 -24.876 1.00 63.88 215 ALA A C 1
ATOM 1722 O O . ALA A 1 215 ? 20.443 -16.325 -24.638 1.00 63.88 215 ALA A O 1
ATOM 1723 N N . ILE A 1 216 ? 18.412 -15.344 -24.702 1.00 62.91 216 ILE A N 1
ATOM 1724 C CA . ILE A 1 216 ? 17.618 -16.551 -24.455 1.00 62.91 216 ILE A CA 1
ATOM 1725 C C . ILE A 1 216 ? 16.931 -16.888 -25.777 1.00 62.91 216 ILE A C 1
ATOM 1727 O O . ILE A 1 216 ? 16.115 -16.107 -26.263 1.00 62.91 216 ILE A O 1
ATOM 1731 N N . ALA A 1 217 ? 17.289 -18.021 -26.380 1.00 58.88 217 ALA A N 1
ATOM 1732 C CA . ALA A 1 217 ? 16.627 -18.506 -27.584 1.00 58.88 217 ALA A CA 1
ATOM 1733 C C . ALA A 1 217 ? 15.368 -19.285 -27.189 1.00 58.88 217 ALA A C 1
ATOM 1735 O O . ALA A 1 217 ? 15.443 -20.229 -26.403 1.00 58.88 217 ALA A O 1
ATOM 1736 N N . ILE A 1 218 ? 14.219 -18.891 -27.737 1.00 62.38 218 ILE A N 1
ATOM 1737 C CA . ILE A 1 218 ? 12.969 -19.642 -27.617 1.00 62.38 218 ILE A CA 1
ATOM 1738 C C . ILE A 1 218 ? 12.709 -20.292 -28.972 1.00 62.38 218 ILE A C 1
ATOM 1740 O O . ILE A 1 218 ? 12.715 -19.621 -30.003 1.00 62.38 218 ILE A O 1
ATOM 1744 N N . ARG A 1 219 ? 12.516 -21.612 -28.970 1.00 62.31 219 ARG A N 1
ATOM 1745 C CA . ARG A 1 219 ? 12.182 -22.379 -30.169 1.00 62.31 219 ARG A CA 1
ATOM 1746 C C . ARG A 1 219 ? 10.776 -22.000 -30.642 1.00 62.31 219 ARG A C 1
ATOM 1748 O O . ARG A 1 219 ? 9.835 -22.105 -29.862 1.00 62.31 219 ARG A O 1
ATOM 1755 N N . LEU A 1 220 ? 10.644 -21.578 -31.900 1.00 65.19 220 LEU A N 1
ATOM 1756 C CA . LEU A 1 220 ? 9.361 -21.151 -32.474 1.00 65.19 220 LEU A CA 1
ATOM 1757 C C . LEU A 1 220 ? 8.592 -22.295 -33.164 1.00 65.19 220 LEU A C 1
ATOM 1759 O O . LEU A 1 220 ? 7.367 -22.237 -33.224 1.00 65.19 220 LEU A O 1
ATOM 1763 N N . ASP A 1 221 ? 9.282 -23.360 -33.590 1.00 69.69 221 ASP A N 1
ATOM 1764 C CA . ASP A 1 221 ? 8.688 -24.473 -34.345 1.00 69.69 221 ASP A CA 1
ATOM 1765 C C . ASP A 1 221 ? 8.622 -25.777 -33.534 1.00 69.69 221 ASP A C 1
ATOM 1767 O O . ASP A 1 221 ? 9.570 -26.135 -32.828 1.00 69.69 221 ASP A O 1
ATOM 1771 N N . GLN A 1 222 ? 7.534 -26.538 -33.686 1.00 62.28 222 GLN A N 1
ATOM 1772 C CA . GLN A 1 222 ? 7.428 -27.922 -33.204 1.00 62.28 222 GLN A CA 1
ATOM 1773 C C . GLN A 1 222 ? 8.196 -28.851 -34.167 1.00 62.28 222 GLN A C 1
ATOM 1775 O O . GLN A 1 222 ? 7.832 -28.960 -35.335 1.00 62.28 222 GLN A O 1
ATOM 1780 N N . GLY A 1 223 ? 9.260 -29.509 -33.697 1.00 70.81 223 GLY A N 1
ATOM 1781 C CA . GLY A 1 223 ? 10.072 -30.462 -34.471 1.00 70.81 223 GLY A CA 1
ATOM 1782 C C . GLY A 1 223 ? 11.192 -31.077 -33.624 1.00 70.81 223 GLY A C 1
ATOM 1783 O O . GLY A 1 223 ? 11.309 -30.746 -32.446 1.00 70.81 223 GLY A O 1
ATOM 1784 N N . ASP A 1 224 ? 12.053 -31.922 -34.196 1.00 65.06 224 ASP A N 1
ATOM 1785 C CA . ASP A 1 224 ? 13.078 -32.650 -33.414 1.00 65.06 224 ASP A CA 1
ATOM 1786 C C . ASP A 1 224 ? 14.423 -31.922 -33.258 1.00 65.06 224 ASP A C 1
ATOM 1788 O O . ASP A 1 224 ? 15.187 -32.251 -32.355 1.00 65.06 224 ASP A O 1
ATOM 1792 N N . GLY A 1 225 ? 14.655 -30.842 -34.010 1.00 55.78 225 GLY A N 1
ATOM 1793 C CA . GLY A 1 225 ? 15.827 -29.970 -33.838 1.0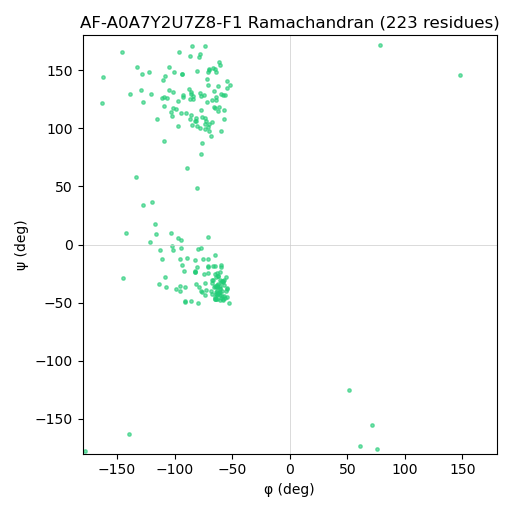0 55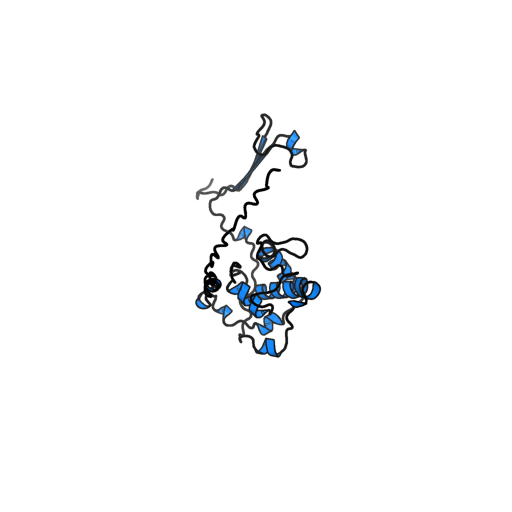.78 225 GLY A CA 1
ATOM 1794 C C . GLY A 1 225 ? 16.661 -29.888 -35.095 1.00 55.78 225 GLY A C 1
ATOM 1795 O O . GLY A 1 225 ? 16.958 -30.958 -35.663 1.00 55.78 225 GLY A O 1
#

Solvent-accessible surface area (backbone atoms only — not comparable to full-atom values): 14272 Å² total; per-residue (Å²): 143,81,84,86,81,83,82,82,82,84,79,81,81,78,82,78,79,73,79,77,78,72,78,65,87,59,69,56,55,76,50,43,58,5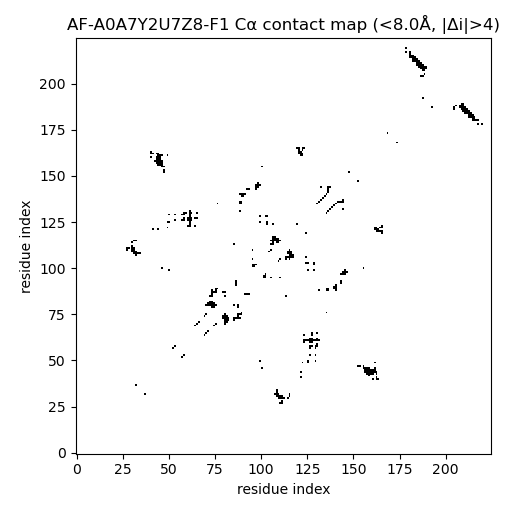4,77,89,76,49,64,78,56,72,76,32,34,26,52,48,59,53,72,66,61,71,50,73,66,40,31,55,48,8,48,53,49,33,61,76,74,42,27,65,41,30,29,60,88,90,43,81,27,76,40,89,86,46,66,32,62,40,76,52,77,70,87,91,44,56,44,72,66,50,46,47,46,35,38,62,24,13,48,57,91,42,71,47,47,76,87,56,40,59,57,52,51,44,17,30,50,48,24,46,44,61,65,25,12,63,74,59,20,52,93,55,50,60,84,88,46,70,70,56,48,69,69,48,69,79,34,88,34,67,51,65,80,86,72,91,79,54,65,89,75,71,52,83,72,69,99,62,84,56,67,54,77,46,79,44,27,73,79,56,70,78,46,86,86,85,87,71,71,94,85,72,87,58,96,71,42,43,82,49,75,54,67,64,86,75,86,88,72,95,75,95,126